Protein AF-A0A2I0MTI7-F1 (afdb_monomer)

Sequence (222 aa):
MENIHSEMYSLLIDTYIKDSKEREFLFNAIETLPCVKKKADWAMRWIGDKKATYGERVVAFAAVEGIFFSGSFASIFWLKKRGLMPGLTFSNELISRDEGLHCDFACLMFKHLIHKPSEERVKEIIMNAVLIEQEFLTEALPVKLIGMNCTLMKQYIEFVADRLMLELGFNKIYKVENPFDFMENISLEGKTNFFEKRVGEYQRMGVMSKPTDNSFTLDAEF

Radius of gyration: 19.45 Å; Cα contacts (8 Å, |Δi|>4): 198; chains: 1; bounding box: 46×43×59 Å

InterPro domains:
  IPR000358 Ribonucleotide reductase small subunit family [PF00268] (1-179)
  IPR000358 Ribonucleotide reductase small subunit family [PTHR23409] (1-221)
  IPR009078 Ferritin-like superfamily [SSF47240] (1-203)
  IPR012348 Ribonucleotide reductase-like [G3DSA:1.10.620.20] (1-204)
  IPR030475 Ribonucleotide reductase small subunit, acitve site [PS00368] (1-17)
  IPR033909 Ribonucleotide reductase sm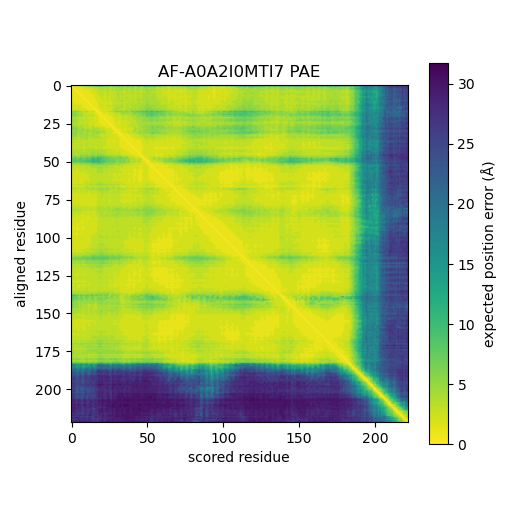all subunit [cd01049] (1-188)

Structure (mmCIF, N/CA/C/O backbone):
data_AF-A0A2I0MTI7-F1
#
_entry.id   AF-A0A2I0MTI7-F1
#
loop_
_atom_site.group_PDB
_atom_site.id
_atom_site.type_symbol
_atom_site.label_atom_id
_atom_site.label_alt_id
_atom_site.label_comp_id
_atom_site.label_asym_id
_atom_site.label_entity_id
_atom_site.label_seq_id
_atom_site.pdbx_PDB_ins_code
_atom_site.Cartn_x
_atom_site.Cartn_y
_atom_site.Cartn_z
_atom_site.occupancy
_atom_site.B_iso_or_equiv
_atom_site.auth_seq_id
_atom_site.auth_comp_id
_atom_site.auth_asym_id
_atom_site.auth_atom_id
_atom_site.pdbx_PDB_model_num
ATOM 1 N N . MET A 1 1 ? 8.039 -15.484 6.930 1.00 87.00 1 MET A N 1
ATOM 2 C CA . MET A 1 1 ? 7.810 -15.152 5.515 1.00 87.00 1 MET A CA 1
ATOM 3 C C . MET A 1 1 ? 8.484 -13.837 5.175 1.00 87.00 1 MET A C 1
ATOM 5 O O . MET A 1 1 ? 9.396 -13.893 4.369 1.00 87.00 1 MET A O 1
ATOM 9 N N . GLU A 1 2 ? 8.228 -12.745 5.903 1.00 91.06 2 GLU A N 1
ATOM 10 C CA . GLU A 1 2 ? 8.901 -11.441 5.689 1.00 91.06 2 GLU A CA 1
ATOM 11 C C . GLU A 1 2 ? 10.419 -11.452 5.450 1.00 91.06 2 GLU A C 1
ATOM 13 O O . GLU A 1 2 ? 10.908 -10.794 4.536 1.00 91.06 2 GLU A O 1
ATOM 18 N N . ASN A 1 3 ? 11.196 -12.235 6.208 1.00 93.88 3 ASN A N 1
ATOM 19 C CA . ASN A 1 3 ? 12.644 -12.328 5.962 1.00 93.88 3 ASN A CA 1
ATOM 20 C C . ASN A 1 3 ? 12.974 -12.873 4.559 1.00 93.88 3 ASN A C 1
ATOM 22 O O . ASN A 1 3 ? 13.940 -12.430 3.946 1.00 93.88 3 ASN A O 1
ATOM 26 N N . ILE A 1 4 ? 12.158 -13.797 4.045 1.00 94.44 4 ILE A N 1
ATOM 27 C CA . ILE A 1 4 ? 12.280 -14.339 2.686 1.00 94.44 4 ILE A CA 1
ATOM 28 C C . ILE A 1 4 ? 11.849 -13.278 1.668 1.00 94.44 4 ILE A C 1
ATOM 30 O O . ILE A 1 4 ? 12.500 -13.143 0.641 1.00 94.44 4 ILE A O 1
ATOM 34 N N . HIS A 1 5 ? 10.811 -12.478 1.943 1.00 93.75 5 HIS A N 1
ATOM 35 C CA . HIS A 1 5 ? 10.425 -11.366 1.061 1.00 93.75 5 HIS A CA 1
ATOM 36 C C . HIS A 1 5 ? 11.584 -10.369 0.919 1.00 93.75 5 HIS A C 1
ATOM 38 O O . HIS A 1 5 ? 11.962 -10.000 -0.193 1.00 93.75 5 HIS A O 1
ATOM 44 N N . SER A 1 6 ? 12.208 -10.005 2.042 1.00 91.00 6 SER A N 1
ATOM 45 C CA . SER A 1 6 ? 13.379 -9.123 2.079 1.00 91.00 6 SER A CA 1
ATOM 46 C C . SER A 1 6 ? 14.574 -9.692 1.302 1.00 91.00 6 SER A C 1
ATOM 48 O O . SER A 1 6 ? 15.185 -8.985 0.495 1.00 91.00 6 SER A O 1
ATOM 50 N N . GLU A 1 7 ? 14.879 -10.982 1.475 1.00 93.69 7 GLU A N 1
ATOM 51 C CA . GLU A 1 7 ? 15.919 -11.670 0.701 1.00 93.69 7 GLU A CA 1
ATOM 52 C C . GLU A 1 7 ? 15.599 -11.665 -0.799 1.00 93.69 7 GLU A C 1
ATOM 54 O O . GLU A 1 7 ? 16.460 -11.327 -1.611 1.00 93.69 7 GLU A O 1
ATOM 59 N N . MET A 1 8 ? 14.352 -11.959 -1.174 1.00 93.94 8 MET A N 1
ATOM 60 C CA . MET A 1 8 ? 13.904 -11.959 -2.567 1.00 93.94 8 MET A CA 1
ATOM 61 C C . MET A 1 8 ? 14.039 -10.576 -3.212 1.00 93.94 8 MET A C 1
ATOM 63 O O . MET A 1 8 ? 14.574 -10.476 -4.316 1.00 93.94 8 MET A O 1
ATOM 67 N N . TYR A 1 9 ? 13.615 -9.500 -2.540 1.00 92.19 9 TYR A N 1
ATOM 68 C CA . TYR A 1 9 ? 13.803 -8.137 -3.052 1.00 92.19 9 TYR A CA 1
ATOM 69 C C . TYR A 1 9 ? 15.283 -7.762 -3.161 1.00 92.19 9 TYR A C 1
ATOM 71 O O . TYR A 1 9 ? 15.692 -7.174 -4.163 1.00 92.19 9 TYR A O 1
ATOM 79 N N . SER A 1 10 ? 16.098 -8.155 -2.180 1.00 90.19 10 SER A N 1
ATOM 80 C CA . SER A 1 10 ? 17.543 -7.914 -2.204 1.00 90.19 10 SER A CA 1
ATOM 81 C C . SER A 1 10 ? 18.218 -8.633 -3.372 1.00 90.19 10 SER A C 1
ATOM 83 O O . SER A 1 10 ? 19.022 -8.031 -4.083 1.00 90.19 10 SER A O 1
ATOM 85 N N . LEU A 1 11 ? 17.839 -9.888 -3.624 1.00 93.00 11 LEU A N 1
ATOM 86 C CA . LEU A 1 11 ? 18.322 -10.677 -4.755 1.00 93.00 11 LEU A CA 1
ATOM 87 C C . LEU A 1 11 ? 17.907 -10.062 -6.097 1.00 93.00 11 LEU A C 1
ATOM 89 O O . LEU A 1 11 ? 18.717 -10.016 -7.022 1.00 93.00 11 LEU A O 1
ATOM 93 N N . LEU A 1 12 ? 16.670 -9.572 -6.223 1.00 93.00 12 LEU A N 1
ATOM 94 C CA . LEU A 1 12 ? 16.197 -8.907 -7.444 1.00 93.00 12 LEU A CA 1
ATOM 95 C C . LEU A 1 12 ? 16.981 -7.618 -7.718 1.00 93.00 12 LEU A C 1
ATOM 97 O O . LEU A 1 12 ? 17.428 -7.406 -8.846 1.00 93.00 12 LEU A O 1
ATOM 101 N N . ILE A 1 13 ? 17.197 -6.793 -6.690 1.00 91.75 13 ILE A N 1
ATOM 102 C CA . ILE A 1 13 ? 18.010 -5.574 -6.790 1.00 91.75 13 ILE A CA 1
ATOM 103 C C . ILE A 1 13 ? 19.440 -5.922 -7.215 1.00 91.75 13 ILE A C 1
ATOM 105 O O . ILE A 1 13 ? 19.938 -5.352 -8.182 1.00 91.75 13 ILE A O 1
ATOM 109 N N . ASP A 1 14 ? 20.082 -6.889 -6.558 1.00 90.12 14 ASP A N 1
ATOM 110 C CA . ASP A 1 14 ? 21.447 -7.314 -6.896 1.00 90.12 14 ASP A CA 1
ATOM 111 C C . ASP A 1 14 ? 21.552 -7.903 -8.316 1.00 90.12 14 ASP A C 1
ATOM 113 O O . ASP A 1 14 ? 22.525 -7.695 -9.048 1.00 90.12 14 ASP A O 1
ATOM 117 N N . THR A 1 15 ? 20.502 -8.598 -8.753 1.00 92.38 15 THR A N 1
ATOM 118 C CA . THR A 1 15 ? 20.438 -9.183 -10.092 1.00 92.38 15 THR A CA 1
ATOM 119 C C . THR A 1 15 ? 20.347 -8.105 -11.167 1.00 92.38 15 THR A C 1
ATOM 121 O O . THR A 1 15 ? 21.061 -8.202 -12.171 1.00 92.38 15 THR A O 1
ATOM 124 N N . TYR A 1 16 ? 19.505 -7.087 -10.984 1.00 91.81 16 TYR A N 1
ATOM 125 C CA . TYR A 1 16 ? 19.227 -6.091 -12.024 1.00 91.81 16 TYR A CA 1
ATOM 126 C C . TYR A 1 16 ? 20.154 -4.873 -11.981 1.00 91.81 16 TYR A C 1
ATOM 128 O O . TYR A 1 16 ? 20.441 -4.300 -13.031 1.00 91.81 16 TYR A O 1
ATOM 136 N N . ILE A 1 17 ? 20.668 -4.502 -10.809 1.00 92.81 17 ILE A N 1
ATOM 137 C CA . ILE A 1 17 ? 21.449 -3.277 -10.614 1.00 92.81 17 ILE A CA 1
ATOM 138 C C . ILE A 1 17 ? 22.916 -3.641 -10.433 1.00 92.81 17 ILE A C 1
ATOM 140 O O . ILE A 1 17 ? 23.346 -4.115 -9.383 1.00 92.81 17 ILE A O 1
ATOM 144 N N . LYS A 1 18 ? 23.693 -3.445 -11.503 1.00 92.31 18 LYS A N 1
ATOM 145 C CA . LYS A 1 18 ? 25.111 -3.829 -11.547 1.00 92.31 18 LYS A CA 1
ATOM 146 C C . LYS A 1 18 ? 26.041 -2.795 -10.920 1.00 92.31 18 LYS A C 1
ATOM 148 O O . LYS A 1 18 ? 27.101 -3.178 -10.428 1.00 92.31 18 LYS A O 1
ATOM 153 N N . ASP A 1 19 ? 25.667 -1.515 -10.933 1.00 95.12 19 ASP A N 1
ATOM 154 C CA . ASP A 1 19 ? 26.457 -0.476 -10.276 1.00 95.12 19 ASP A CA 1
ATOM 155 C C . ASP A 1 19 ? 26.306 -0.578 -8.755 1.00 95.12 19 ASP A C 1
ATOM 157 O O . ASP A 1 19 ? 25.211 -0.479 -8.200 1.00 95.12 19 ASP A O 1
ATOM 161 N N . SER A 1 20 ? 27.432 -0.756 -8.066 1.00 92.44 20 SER A N 1
ATOM 162 C CA . SER A 1 20 ? 27.452 -0.885 -6.615 1.00 92.44 20 SER A CA 1
ATOM 163 C C . SER A 1 20 ? 27.004 0.392 -5.911 1.00 92.44 20 SER A C 1
ATOM 165 O O . SER A 1 20 ? 26.410 0.294 -4.840 1.00 92.44 20 SER A O 1
ATOM 167 N N . LYS A 1 21 ? 27.271 1.570 -6.496 1.00 93.12 21 LYS A N 1
ATOM 168 C CA . LYS A 1 21 ? 26.879 2.859 -5.905 1.00 93.12 21 LYS A CA 1
ATOM 169 C C . LYS A 1 21 ? 25.376 3.076 -6.000 1.00 93.12 21 LYS A C 1
ATOM 171 O O . LYS A 1 21 ? 24.749 3.428 -5.006 1.00 93.12 21 LYS A O 1
ATOM 176 N N . GLU A 1 22 ? 24.795 2.830 -7.172 1.00 92.00 22 GLU A N 1
ATOM 177 C CA . GLU A 1 22 ? 23.343 2.881 -7.359 1.00 92.00 22 GLU A CA 1
ATOM 178 C C . GLU A 1 22 ? 22.624 1.874 -6.452 1.00 92.00 22 GLU A C 1
ATOM 180 O O . GLU A 1 22 ? 21.640 2.209 -5.793 1.00 92.00 22 GLU A O 1
ATOM 185 N N . ARG A 1 23 ? 23.164 0.658 -6.331 1.00 91.25 23 ARG A N 1
ATOM 186 C CA . ARG A 1 23 ? 22.629 -0.363 -5.429 1.00 91.25 23 ARG A CA 1
ATOM 187 C C . ARG A 1 23 ? 22.668 0.073 -3.959 1.00 91.25 23 ARG A C 1
ATOM 189 O O . ARG A 1 23 ? 21.671 -0.077 -3.260 1.00 91.25 23 ARG A O 1
ATOM 196 N N . GLU A 1 24 ? 23.783 0.630 -3.486 1.00 90.06 24 GLU A N 1
ATOM 197 C CA . GLU A 1 24 ? 23.899 1.160 -2.119 1.00 90.06 24 GLU A CA 1
ATOM 198 C C . GLU A 1 24 ? 22.923 2.319 -1.870 1.00 90.06 24 GLU A C 1
ATOM 200 O O . GLU A 1 24 ? 22.274 2.374 -0.825 1.00 90.06 24 GLU A O 1
ATOM 205 N N . PHE A 1 25 ? 22.759 3.212 -2.847 1.00 90.19 25 PHE A N 1
ATOM 206 C CA . PHE A 1 25 ? 21.781 4.296 -2.778 1.00 90.19 25 PHE A CA 1
ATOM 207 C C . PHE A 1 25 ? 20.347 3.769 -2.611 1.00 90.19 25 PHE A C 1
ATOM 209 O O . PHE A 1 25 ? 19.596 4.295 -1.786 1.00 90.19 25 PHE A O 1
ATOM 216 N N . LEU A 1 26 ? 19.979 2.718 -3.352 1.00 87.38 26 LEU A N 1
ATOM 217 C CA . LEU A 1 26 ? 18.644 2.114 -3.307 1.00 87.38 26 LEU A CA 1
ATOM 218 C C . LEU A 1 26 ? 18.411 1.254 -2.061 1.00 87.38 26 LEU A C 1
ATOM 220 O O . LEU A 1 26 ? 17.305 1.262 -1.526 1.00 87.38 26 LEU A O 1
ATOM 224 N N . PHE A 1 27 ? 19.429 0.563 -1.544 1.00 86.00 27 PHE A N 1
ATOM 225 C CA . PHE A 1 27 ? 19.305 -0.148 -0.267 1.00 86.00 27 PHE A CA 1
ATOM 226 C C . PHE A 1 27 ? 19.091 0.803 0.915 1.00 86.00 27 PHE A C 1
ATOM 228 O O . PHE A 1 27 ? 18.372 0.461 1.851 1.00 86.00 27 PHE A O 1
ATOM 235 N N . ASN A 1 28 ? 19.628 2.022 0.840 1.00 87.25 28 ASN A N 1
ATOM 236 C CA . ASN A 1 28 ? 19.429 3.062 1.849 1.00 87.25 28 ASN A CA 1
ATOM 237 C C . ASN A 1 28 ? 18.222 3.974 1.550 1.00 87.25 28 ASN A C 1
ATOM 239 O O . ASN A 1 28 ? 18.155 5.095 2.050 1.00 87.25 28 ASN A O 1
ATOM 243 N N . ALA A 1 29 ? 17.242 3.498 0.768 1.00 86.00 29 ALA A N 1
ATOM 244 C CA . ALA A 1 29 ? 16.083 4.268 0.303 1.00 86.00 29 ALA A CA 1
ATOM 245 C C . ALA A 1 29 ? 15.317 5.030 1.398 1.00 86.00 29 ALA A C 1
ATOM 247 O O . ALA A 1 29 ? 14.779 6.099 1.127 1.00 86.00 29 ALA A O 1
ATOM 248 N N . ILE A 1 30 ? 15.262 4.530 2.636 1.00 86.88 30 ILE A N 1
ATOM 249 C CA . ILE A 1 30 ? 14.609 5.246 3.749 1.00 86.88 30 ILE A CA 1
ATOM 250 C C . ILE A 1 30 ? 15.310 6.584 4.044 1.00 86.88 30 ILE A C 1
ATOM 252 O O . ILE A 1 30 ? 14.655 7.564 4.397 1.00 86.88 30 ILE A O 1
ATOM 256 N N . GLU A 1 31 ? 16.630 6.640 3.887 1.00 89.50 31 GLU A N 1
ATOM 257 C CA . GLU A 1 31 ? 17.438 7.842 4.107 1.00 89.50 31 GLU A CA 1
ATOM 258 C C . GLU A 1 31 ? 17.608 8.658 2.822 1.00 89.50 31 GLU A C 1
ATOM 260 O O . GLU A 1 31 ? 17.658 9.888 2.867 1.00 89.50 31 GLU A O 1
ATOM 265 N N . THR A 1 32 ? 17.671 7.982 1.673 1.00 87.38 32 THR A N 1
ATOM 266 C CA . THR A 1 32 ? 18.020 8.591 0.385 1.00 87.38 32 THR A CA 1
ATOM 267 C C . THR A 1 32 ? 16.811 9.027 -0.447 1.00 87.38 32 THR A C 1
ATOM 269 O O . THR A 1 32 ? 16.944 9.930 -1.276 1.00 87.38 32 THR A O 1
ATOM 272 N N . LEU A 1 33 ? 15.622 8.450 -0.224 1.00 88.00 33 LEU A N 1
ATOM 273 C CA . LEU A 1 33 ? 14.394 8.752 -0.966 1.00 88.00 33 LEU A CA 1
ATOM 274 C C . LEU A 1 33 ? 13.313 9.347 -0.046 1.00 88.00 33 LEU A C 1
ATOM 276 O O . LEU A 1 33 ? 12.687 8.623 0.736 1.00 88.00 33 LEU A O 1
ATOM 280 N N . PRO A 1 34 ? 12.992 10.652 -0.178 1.00 91.56 34 PRO A N 1
ATOM 281 C CA . PRO A 1 34 ? 11.975 11.309 0.646 1.00 91.56 34 PRO A CA 1
ATOM 282 C C . PRO A 1 34 ? 10.600 10.632 0.604 1.00 91.56 34 PRO A C 1
ATOM 284 O O . PRO A 1 34 ? 9.885 10.614 1.603 1.00 91.56 34 PRO A O 1
ATOM 287 N N . CYS A 1 35 ? 10.225 10.052 -0.538 1.00 88.88 35 CYS A N 1
ATOM 288 C CA . CYS A 1 35 ? 8.952 9.353 -0.698 1.00 88.88 35 CYS A CA 1
ATOM 289 C C . CYS A 1 35 ? 8.883 8.045 0.113 1.00 88.88 35 CYS A C 1
ATOM 291 O O . CYS A 1 35 ? 7.824 7.706 0.636 1.00 88.88 35 CYS A O 1
ATOM 293 N N . VAL A 1 36 ? 10.009 7.344 0.280 1.00 90.81 36 VAL A N 1
ATOM 294 C CA . VAL A 1 36 ? 10.112 6.150 1.132 1.00 90.81 36 VAL A CA 1
ATOM 295 C C . VAL A 1 36 ? 10.150 6.565 2.600 1.00 90.81 36 VAL A C 1
ATOM 297 O O . VAL A 1 36 ? 9.430 5.993 3.420 1.00 90.81 36 VAL A O 1
ATOM 300 N N . LYS A 1 37 ? 10.894 7.629 2.923 1.00 93.75 37 LYS A N 1
ATOM 301 C CA . LYS A 1 37 ? 10.909 8.212 4.267 1.00 93.75 37 LYS A CA 1
ATOM 302 C C . LYS A 1 37 ? 9.511 8.598 4.753 1.00 93.75 37 LYS A C 1
ATOM 304 O O . LYS A 1 37 ? 9.156 8.270 5.876 1.00 93.75 37 LYS A O 1
ATOM 309 N N . LYS A 1 38 ? 8.681 9.213 3.902 1.00 94.31 38 LYS A N 1
ATOM 310 C CA . LYS A 1 38 ? 7.283 9.553 4.238 1.00 94.31 38 LYS A CA 1
ATOM 311 C C . LYS A 1 38 ? 6.467 8.337 4.691 1.00 94.31 38 LYS A C 1
ATOM 313 O O . LYS A 1 38 ? 5.706 8.447 5.651 1.00 94.31 38 LYS A O 1
ATOM 318 N N . LYS A 1 39 ? 6.630 7.183 4.033 1.00 94.25 39 LYS A N 1
ATOM 319 C CA . LYS A 1 39 ? 5.976 5.926 4.440 1.00 94.25 39 LYS A CA 1
ATOM 320 C C . LYS A 1 39 ? 6.487 5.449 5.802 1.00 94.25 39 LYS A C 1
ATOM 322 O O . LYS A 1 39 ? 5.684 5.099 6.665 1.00 94.25 39 LYS A O 1
ATOM 327 N N . ALA A 1 40 ? 7.803 5.494 6.018 1.00 92.88 40 ALA A N 1
ATOM 328 C CA . ALA A 1 40 ? 8.413 5.128 7.296 1.00 92.88 40 ALA A CA 1
ATOM 329 C C . ALA A 1 40 ? 7.952 6.049 8.442 1.00 92.88 40 ALA A C 1
ATOM 331 O O . ALA A 1 40 ? 7.556 5.567 9.502 1.00 92.88 40 ALA A O 1
ATOM 332 N N . ASP A 1 41 ? 7.917 7.363 8.214 1.00 94.88 41 ASP A N 1
ATOM 333 C CA . ASP A 1 41 ? 7.451 8.356 9.185 1.00 94.88 41 ASP A CA 1
ATOM 334 C C . ASP A 1 41 ? 5.964 8.153 9.525 1.00 94.88 41 ASP A C 1
ATOM 336 O O . ASP A 1 41 ? 5.571 8.234 10.693 1.00 94.88 41 ASP A O 1
ATOM 340 N N . TRP A 1 42 ? 5.131 7.825 8.528 1.00 96.44 42 TRP A N 1
ATOM 341 C CA . TRP A 1 42 ? 3.737 7.438 8.757 1.00 96.44 42 TRP A CA 1
ATOM 342 C C . TRP A 1 42 ? 3.651 6.184 9.636 1.00 96.44 42 TRP A C 1
ATOM 344 O O . TRP A 1 42 ? 2.916 6.183 10.625 1.00 96.44 42 TRP A O 1
ATOM 354 N N . ALA A 1 43 ? 4.439 5.144 9.347 1.00 93.94 43 ALA A N 1
ATOM 355 C CA . ALA A 1 43 ? 4.426 3.914 10.137 1.00 93.94 43 ALA A CA 1
ATOM 356 C C . ALA A 1 43 ? 4.857 4.191 11.584 1.00 93.94 43 ALA A C 1
ATOM 358 O O . ALA A 1 43 ? 4.197 3.757 12.526 1.00 93.94 43 ALA A O 1
ATOM 359 N N . MET A 1 44 ? 5.892 5.005 11.788 1.00 92.19 44 MET A N 1
ATOM 360 C CA . MET A 1 44 ? 6.332 5.414 13.122 1.00 92.19 44 MET A CA 1
ATOM 361 C C . MET A 1 44 ? 5.271 6.219 13.877 1.00 92.19 44 MET A C 1
ATOM 363 O O . MET A 1 44 ? 5.106 6.023 15.082 1.00 92.19 44 MET A O 1
ATOM 367 N N . ARG A 1 45 ? 4.507 7.074 13.191 1.00 94.25 45 ARG A N 1
ATOM 368 C CA . ARG A 1 45 ? 3.409 7.842 13.798 1.00 94.25 45 ARG A CA 1
ATOM 369 C C . ARG A 1 45 ? 2.280 6.952 14.318 1.00 94.25 45 ARG A C 1
ATOM 371 O O . ARG A 1 45 ? 1.726 7.251 15.369 1.00 94.25 45 ARG A O 1
ATOM 378 N N . TRP A 1 46 ? 1.921 5.891 13.602 1.00 94.19 46 TRP A N 1
ATOM 379 C CA . TRP A 1 46 ? 0.740 5.084 13.940 1.00 94.19 46 TRP A CA 1
ATOM 380 C C . TRP A 1 46 ? 1.061 3.787 14.679 1.00 94.19 46 TRP A C 1
ATOM 382 O O . TRP A 1 46 ? 0.279 3.337 15.514 1.00 94.19 46 TRP A O 1
ATOM 392 N N . ILE A 1 47 ? 2.222 3.202 14.394 1.00 92.62 47 ILE A N 1
ATOM 393 C CA . ILE A 1 47 ? 2.689 1.940 14.970 1.00 92.62 47 ILE A CA 1
ATOM 394 C C . ILE A 1 47 ? 3.741 2.190 16.048 1.00 92.62 47 ILE A C 1
ATOM 396 O O . ILE A 1 47 ? 3.780 1.444 17.019 1.00 92.62 47 ILE A O 1
ATOM 400 N N . GLY A 1 48 ? 4.578 3.221 15.922 1.00 86.62 48 GLY A N 1
ATOM 401 C CA . GLY A 1 48 ? 5.650 3.523 16.879 1.00 86.62 48 GLY A CA 1
ATOM 402 C C . GLY A 1 48 ? 5.235 4.414 18.058 1.00 86.62 48 GLY A C 1
ATOM 403 O O . GLY A 1 48 ? 5.862 4.355 19.118 1.00 86.62 48 GLY A O 1
ATOM 404 N N . ASP A 1 49 ? 4.174 5.215 17.920 1.00 90.19 49 ASP A N 1
ATOM 405 C CA . ASP A 1 49 ? 3.733 6.148 18.965 1.00 90.19 49 ASP A CA 1
ATOM 406 C C . ASP A 1 49 ? 3.253 5.396 20.213 1.00 90.19 49 ASP A C 1
ATOM 408 O O . ASP A 1 49 ? 2.351 4.568 20.151 1.00 90.19 49 ASP A O 1
ATOM 412 N N . LYS A 1 50 ? 3.817 5.707 21.384 1.00 90.06 50 LYS A N 1
ATOM 413 C CA . LYS A 1 50 ? 3.439 5.110 22.676 1.00 90.06 50 LYS A CA 1
ATOM 414 C C . LYS A 1 50 ? 1.987 5.388 23.075 1.00 90.06 50 LYS A C 1
ATOM 416 O O . LYS A 1 50 ? 1.443 4.640 23.881 1.00 90.06 50 LYS A O 1
ATOM 421 N N . LYS A 1 51 ? 1.368 6.441 22.535 1.00 91.19 51 LYS A N 1
ATOM 422 C CA . LYS A 1 51 ? -0.031 6.802 22.804 1.00 91.19 51 LYS A CA 1
ATOM 423 C C . LYS A 1 51 ? -1.030 6.079 21.902 1.00 91.19 51 LYS A C 1
ATOM 425 O O . LYS A 1 51 ? -2.205 6.047 22.249 1.00 91.19 51 LYS A O 1
ATOM 430 N N . ALA A 1 52 ? -0.585 5.490 20.788 1.00 92.88 52 ALA A N 1
ATOM 431 C CA . ALA A 1 52 ? -1.466 4.757 19.887 1.00 92.88 52 ALA A CA 1
ATOM 432 C C . ALA A 1 52 ? -2.016 3.496 20.571 1.00 92.88 52 ALA A C 1
ATOM 434 O O . ALA A 1 52 ? -1.261 2.653 21.078 1.00 92.88 52 ALA A O 1
ATOM 435 N N . THR A 1 53 ? -3.338 3.365 20.568 1.00 95.81 53 THR A N 1
ATOM 436 C CA . THR A 1 53 ? -4.059 2.197 21.073 1.00 95.81 53 THR A CA 1
ATOM 437 C C . THR A 1 53 ? -3.770 0.968 20.217 1.00 95.81 53 THR A C 1
ATOM 439 O O . THR A 1 53 ? -3.364 1.065 19.060 1.00 95.81 53 THR A O 1
ATOM 442 N N . TYR A 1 54 ? -4.015 -0.220 20.767 1.00 96.44 54 TYR A N 1
ATOM 443 C CA . TYR A 1 54 ? -3.841 -1.459 20.011 1.00 96.44 54 TYR A CA 1
ATOM 444 C C . TYR A 1 54 ? -4.716 -1.499 18.747 1.00 96.44 54 TYR A C 1
ATOM 446 O O . TYR A 1 54 ? -4.235 -1.879 17.686 1.00 96.44 54 TYR A O 1
ATOM 454 N N . GLY A 1 55 ? -5.966 -1.029 18.831 1.00 97.31 55 GLY A N 1
ATOM 455 C CA . GLY A 1 55 ? -6.864 -0.983 17.677 1.00 97.31 55 GLY A CA 1
ATOM 456 C C . GLY A 1 55 ? -6.382 -0.054 16.562 1.00 97.31 55 GLY A C 1
ATOM 457 O O . GLY A 1 55 ? -6.451 -0.433 15.398 1.00 97.31 55 GLY A O 1
ATOM 458 N N . GLU A 1 56 ? -5.829 1.116 16.898 1.00 97.62 56 GLU A N 1
ATOM 459 C CA . GLU A 1 56 ? -5.209 2.005 15.902 1.00 97.62 56 GLU A CA 1
ATOM 460 C C . GLU A 1 56 ? -4.000 1.345 15.232 1.00 97.62 56 GLU A C 1
ATOM 462 O O . GLU A 1 56 ? -3.858 1.433 14.015 1.00 97.62 56 GLU A O 1
ATOM 467 N N . ARG A 1 57 ? -3.163 0.634 15.999 1.00 97.88 57 ARG A N 1
ATOM 468 C CA . ARG A 1 57 ? -2.006 -0.088 15.446 1.00 97.88 57 ARG A CA 1
ATOM 469 C C . ARG A 1 57 ? -2.423 -1.220 14.520 1.00 97.88 57 ARG A C 1
ATOM 471 O O . ARG A 1 57 ? -1.781 -1.402 13.497 1.00 97.88 57 ARG A O 1
ATOM 478 N N . VAL A 1 58 ? -3.484 -1.958 14.851 1.00 98.00 58 VAL A N 1
ATOM 479 C CA . VAL A 1 58 ? -4.015 -3.028 13.988 1.00 98.00 58 VAL A CA 1
ATOM 480 C C . VAL A 1 58 ? -4.520 -2.456 12.663 1.00 98.00 58 VAL A C 1
ATOM 482 O O . VAL A 1 58 ? -4.215 -3.011 11.613 1.00 98.00 58 VAL A O 1
ATOM 485 N N . VAL A 1 59 ? -5.230 -1.323 12.686 1.00 98.19 59 VAL A N 1
ATOM 486 C CA . VAL A 1 59 ? -5.681 -0.639 11.459 1.00 98.19 59 VAL A CA 1
ATOM 487 C C . VAL A 1 59 ? -4.492 -0.129 10.650 1.00 98.19 59 VAL A C 1
ATOM 489 O O . VAL A 1 59 ? -4.452 -0.302 9.435 1.00 98.19 59 VAL A O 1
ATOM 492 N N . ALA A 1 60 ? -3.508 0.476 11.317 1.00 98.06 60 ALA A N 1
ATOM 493 C CA . ALA A 1 60 ? -2.305 0.955 10.656 1.00 98.06 60 ALA A CA 1
ATOM 494 C C . ALA A 1 60 ? -1.513 -0.195 10.025 1.00 98.06 60 ALA A C 1
ATOM 496 O O . ALA A 1 60 ? -1.099 -0.083 8.879 1.00 98.06 60 ALA A O 1
ATOM 497 N N . PHE A 1 61 ? -1.369 -1.314 10.733 1.00 97.44 61 PHE A N 1
ATOM 498 C CA . PHE A 1 61 ? -0.755 -2.532 10.217 1.00 97.44 61 PHE A CA 1
ATOM 499 C C . PHE A 1 61 ? -1.519 -3.069 9.001 1.00 97.44 61 PHE A C 1
ATOM 501 O O . PHE A 1 61 ? -0.915 -3.268 7.956 1.00 97.44 61 PHE A O 1
ATOM 508 N N . ALA A 1 62 ? -2.850 -3.176 9.067 1.00 97.69 62 ALA A N 1
ATOM 509 C CA . ALA A 1 62 ? -3.661 -3.589 7.920 1.00 97.69 62 ALA A CA 1
ATOM 510 C C . ALA A 1 62 ? -3.461 -2.680 6.693 1.00 97.69 62 ALA A C 1
ATOM 512 O O . ALA A 1 62 ? -3.476 -3.159 5.562 1.00 97.69 62 ALA A O 1
ATOM 513 N N . ALA A 1 63 ? -3.246 -1.377 6.902 1.00 97.88 63 ALA A N 1
ATOM 514 C CA . ALA A 1 63 ? -2.934 -0.438 5.829 1.00 97.88 63 ALA A CA 1
ATOM 515 C C . ALA A 1 63 ? -1.496 -0.581 5.293 1.00 97.88 63 ALA A C 1
ATOM 517 O O . ALA A 1 63 ? -1.288 -0.344 4.105 1.00 97.88 63 ALA A O 1
ATOM 518 N N . VAL A 1 64 ? -0.522 -0.989 6.118 1.00 96.31 64 VAL A N 1
ATOM 519 C CA . VAL A 1 64 ? 0.826 -1.355 5.642 1.00 96.31 64 VAL A CA 1
ATOM 520 C C . VAL A 1 64 ? 0.772 -2.558 4.714 1.00 96.31 64 VAL A C 1
ATOM 522 O O . VAL A 1 64 ? 1.302 -2.482 3.614 1.00 96.31 64 VAL A O 1
ATOM 525 N N . GLU A 1 65 ? 0.077 -3.611 5.127 1.00 94.62 65 GLU A N 1
ATOM 526 C CA . GLU A 1 65 ? -0.012 -4.859 4.362 1.00 94.62 65 GLU A CA 1
ATOM 527 C C . GLU A 1 65 ? -0.931 -4.728 3.132 1.00 94.62 65 GLU A C 1
ATOM 529 O O . GLU A 1 65 ? -0.699 -5.329 2.087 1.00 94.62 65 GLU A O 1
ATOM 534 N N . GLY A 1 66 ? -2.010 -3.946 3.253 1.00 93.31 66 GLY A N 1
ATOM 535 C CA . GLY A 1 66 ? -3.079 -3.895 2.255 1.00 93.31 66 GLY A CA 1
ATOM 536 C C . GLY A 1 66 ? -3.057 -2.691 1.315 1.00 93.31 66 GLY A C 1
ATOM 537 O O . GLY A 1 66 ? -3.465 -2.826 0.165 1.00 93.31 66 GLY A O 1
ATOM 538 N N . ILE A 1 67 ? -2.633 -1.509 1.780 1.00 97.00 67 ILE A N 1
ATOM 539 C CA . ILE A 1 67 ? -2.664 -0.263 0.988 1.00 97.00 67 ILE A CA 1
ATOM 540 C C . ILE A 1 67 ? -1.266 0.105 0.515 1.00 97.00 67 ILE A C 1
ATOM 542 O O . ILE A 1 67 ? -1.074 0.328 -0.685 1.00 97.00 67 ILE A O 1
ATOM 546 N N . PHE A 1 68 ? -0.290 0.175 1.421 1.00 94.06 68 PHE A N 1
ATOM 547 C CA . PHE A 1 68 ? 1.088 0.380 0.997 1.00 94.06 68 PHE A CA 1
ATOM 548 C C . PHE A 1 68 ? 1.537 -0.802 0.138 1.00 94.06 68 PHE A C 1
ATOM 550 O O . PHE A 1 68 ? 1.182 -1.943 0.396 1.00 94.06 68 PHE A O 1
ATOM 557 N N . PHE A 1 69 ? 2.259 -0.505 -0.944 1.00 89.44 69 PHE A N 1
ATOM 558 C CA . PHE A 1 69 ? 2.686 -1.466 -1.969 1.00 89.44 69 PHE A CA 1
ATOM 559 C C . PHE A 1 69 ? 1.584 -2.011 -2.882 1.00 89.44 69 PHE A C 1
ATOM 561 O O . PHE A 1 69 ? 1.920 -2.610 -3.904 1.00 89.44 69 PHE A O 1
ATOM 568 N N . SER A 1 70 ? 0.299 -1.746 -2.621 1.00 93.75 70 SER A N 1
ATOM 569 C CA . SER A 1 70 ? -0.797 -2.217 -3.484 1.00 93.75 70 SER A CA 1
ATOM 570 C C . SER A 1 70 ? -0.617 -1.788 -4.943 1.00 93.75 70 SER A C 1
ATOM 572 O O . SER A 1 70 ? -0.783 -2.593 -5.865 1.00 93.75 70 SER A O 1
ATOM 574 N N . GLY A 1 71 ? -0.212 -0.539 -5.175 1.00 94.06 71 GLY A N 1
ATOM 575 C CA . GLY A 1 71 ? 0.030 -0.060 -6.526 1.00 94.06 71 GLY A CA 1
ATOM 576 C C . GLY A 1 71 ? 1.385 -0.501 -7.095 1.00 94.06 71 GLY A C 1
ATOM 577 O O . GLY A 1 71 ? 1.486 -0.692 -8.307 1.00 94.06 71 GLY A O 1
ATOM 578 N N . SER A 1 72 ? 2.390 -0.777 -6.253 1.00 94.50 72 SER A N 1
ATOM 579 C CA . SER A 1 72 ? 3.623 -1.458 -6.683 1.00 94.50 72 SER A CA 1
ATOM 580 C C . SER A 1 72 ? 3.313 -2.859 -7.218 1.00 94.50 72 SER A C 1
ATOM 582 O O . SER A 1 72 ? 3.726 -3.186 -8.332 1.00 94.50 72 SER A O 1
ATOM 584 N N . PHE A 1 73 ? 2.506 -3.649 -6.503 1.00 95.00 73 PHE A N 1
ATOM 585 C CA . PHE A 1 73 ? 2.061 -4.965 -6.967 1.00 95.00 73 PHE A CA 1
ATOM 586 C C . PHE A 1 73 ? 1.306 -4.866 -8.292 1.00 95.00 73 PHE A C 1
ATOM 588 O O . PHE A 1 73 ? 1.637 -5.584 -9.238 1.00 95.00 73 PHE A O 1
ATOM 595 N N . ALA A 1 74 ? 0.352 -3.936 -8.405 1.00 95.56 74 ALA A N 1
ATOM 596 C CA . ALA A 1 74 ? -0.375 -3.711 -9.653 1.00 95.56 74 ALA A CA 1
ATOM 597 C C . ALA A 1 74 ? 0.557 -3.306 -10.810 1.00 95.56 74 ALA A C 1
ATOM 599 O O . ALA A 1 74 ? 0.385 -3.773 -11.937 1.00 95.56 74 ALA A O 1
ATOM 600 N N . SER A 1 75 ? 1.579 -2.491 -10.539 1.00 95.75 75 SER A N 1
ATOM 601 C CA . SER A 1 75 ? 2.564 -2.072 -11.542 1.00 95.75 75 SER A CA 1
ATOM 602 C C . SER A 1 75 ? 3.450 -3.217 -12.042 1.00 95.75 75 SER A C 1
ATOM 604 O O . SER A 1 75 ? 3.788 -3.270 -13.223 1.00 95.75 75 SER A O 1
ATOM 606 N N . ILE A 1 76 ? 3.779 -4.186 -11.186 1.00 94.81 76 ILE A N 1
ATOM 607 C CA . ILE A 1 76 ? 4.545 -5.369 -11.593 1.00 94.81 76 ILE A CA 1
ATOM 608 C C . ILE A 1 76 ? 3.640 -6.356 -12.339 1.00 94.81 76 ILE A C 1
ATOM 610 O O . ILE A 1 76 ? 4.039 -6.929 -13.354 1.00 94.81 76 ILE A O 1
ATOM 614 N N . PHE A 1 77 ? 2.383 -6.503 -11.925 1.00 94.44 77 PHE A N 1
ATOM 615 C CA . PHE A 1 77 ? 1.405 -7.294 -12.670 1.00 94.44 77 PHE A CA 1
ATOM 616 C C . PHE A 1 77 ? 1.087 -6.726 -14.054 1.00 94.44 77 PHE A C 1
ATOM 618 O O . PHE A 1 77 ? 0.838 -7.483 -14.995 1.00 94.44 77 PHE A O 1
ATOM 625 N N . TRP A 1 78 ? 1.188 -5.412 -14.228 1.00 94.69 78 TRP A N 1
ATOM 626 C CA . TRP A 1 78 ? 1.155 -4.801 -15.550 1.00 94.69 78 TRP A CA 1
ATOM 627 C C . TRP A 1 78 ? 2.284 -5.312 -16.462 1.00 94.69 78 TRP A C 1
ATOM 629 O O . TRP A 1 78 ? 2.051 -5.580 -17.642 1.00 94.69 78 TRP A O 1
ATOM 639 N N . LEU A 1 79 ? 3.491 -5.532 -15.927 1.00 93.88 79 LEU A N 1
ATOM 640 C CA . LEU A 1 79 ? 4.585 -6.161 -16.678 1.00 93.88 79 LEU A CA 1
ATOM 641 C C . LEU A 1 79 ? 4.269 -7.625 -17.015 1.00 93.88 79 LEU A C 1
ATOM 643 O O . LEU A 1 79 ? 4.541 -8.058 -18.138 1.00 93.88 79 LEU A O 1
ATOM 647 N N . LYS A 1 80 ? 3.615 -8.356 -16.099 1.00 92.94 80 LYS A N 1
ATOM 648 C CA . LYS A 1 80 ? 3.127 -9.726 -16.346 1.00 92.94 80 LYS A CA 1
ATOM 649 C C . LYS A 1 80 ? 2.148 -9.768 -17.520 1.00 92.94 80 LYS A C 1
ATOM 651 O O . LYS A 1 80 ? 2.322 -10.596 -18.410 1.00 92.94 80 LYS A O 1
ATOM 656 N N . LYS A 1 81 ? 1.186 -8.833 -17.589 1.00 90.81 81 LYS A N 1
ATOM 657 C CA . LYS A 1 81 ? 0.229 -8.708 -18.716 1.00 90.81 81 LYS A CA 1
ATOM 658 C C . LYS A 1 81 ? 0.938 -8.554 -20.068 1.00 90.81 81 LYS A C 1
ATOM 660 O O . LYS A 1 81 ? 0.401 -8.951 -21.096 1.00 90.81 81 LYS A O 1
ATOM 665 N N . ARG A 1 82 ? 2.153 -7.998 -20.070 1.00 91.81 82 ARG A N 1
ATOM 666 C CA . ARG A 1 82 ? 2.993 -7.800 -21.261 1.00 91.81 82 ARG A CA 1
ATOM 667 C C . ARG A 1 82 ? 3.986 -8.941 -21.516 1.00 91.81 82 ARG A C 1
ATOM 669 O O . ARG A 1 82 ? 4.771 -8.841 -22.452 1.00 91.81 82 ARG A O 1
ATOM 676 N N . GLY A 1 83 ? 3.979 -9.994 -20.696 1.00 91.06 83 GLY A N 1
ATOM 677 C CA . GLY A 1 83 ? 4.902 -11.126 -20.811 1.00 91.06 83 GLY A CA 1
ATOM 678 C C . GLY A 1 83 ? 6.350 -10.795 -20.435 1.00 91.06 83 GLY A C 1
ATOM 679 O O . GLY A 1 83 ? 7.269 -11.446 -20.923 1.00 91.06 83 GLY A O 1
ATOM 680 N N . LEU A 1 84 ? 6.573 -9.773 -19.602 1.00 92.88 84 LEU A N 1
ATOM 681 C CA . LEU A 1 84 ? 7.908 -9.296 -19.235 1.00 92.88 84 LEU A CA 1
ATOM 682 C C . LEU A 1 84 ? 8.321 -9.770 -17.837 1.00 92.88 84 LEU A C 1
ATOM 684 O O . LEU A 1 84 ? 7.488 -9.916 -16.947 1.00 92.88 84 LEU A O 1
ATOM 688 N N . MET A 1 85 ? 9.632 -9.926 -17.630 1.00 92.56 85 MET A N 1
ATOM 689 C CA . MET A 1 85 ? 10.255 -10.163 -16.318 1.00 92.56 85 MET A CA 1
ATOM 690 C C . MET A 1 85 ? 9.641 -11.355 -15.543 1.00 92.56 85 MET A C 1
ATOM 692 O O . MET A 1 85 ? 9.165 -11.184 -14.418 1.00 92.56 85 MET A O 1
ATOM 696 N N . PRO A 1 86 ? 9.651 -12.584 -16.099 1.00 91.06 86 PRO A N 1
ATOM 697 C CA . PRO A 1 86 ? 8.945 -13.731 -15.518 1.00 91.06 86 PRO A CA 1
ATOM 698 C C . PRO A 1 86 ? 9.376 -14.052 -14.078 1.00 91.06 86 PRO A C 1
ATOM 700 O O . PRO A 1 86 ? 8.526 -14.343 -13.245 1.00 91.06 86 PRO A O 1
ATOM 703 N N . GLY A 1 87 ? 10.668 -13.922 -13.749 1.00 90.75 87 GLY A N 1
ATOM 704 C CA . GLY A 1 87 ? 11.159 -14.126 -12.379 1.00 90.75 87 GLY A CA 1
ATOM 705 C C . GLY A 1 87 ? 10.594 -13.115 -11.372 1.00 90.75 87 GLY A C 1
ATOM 706 O O . GLY A 1 87 ? 10.110 -13.513 -10.317 1.00 90.75 87 GLY A O 1
ATOM 707 N N . LEU A 1 88 ? 10.590 -11.825 -11.728 1.00 93.81 88 LEU A N 1
ATOM 708 C CA . LEU A 1 88 ? 10.026 -10.746 -10.906 1.00 93.81 88 LEU A CA 1
ATOM 709 C C . LEU A 1 88 ? 8.509 -10.890 -10.743 1.00 93.81 88 LEU A C 1
ATOM 711 O O . LEU A 1 88 ? 7.973 -10.720 -9.656 1.00 93.81 88 LEU A O 1
ATOM 715 N N . THR A 1 89 ? 7.798 -11.173 -11.833 1.00 93.50 89 THR A N 1
ATOM 716 C CA . THR A 1 89 ? 6.332 -11.277 -11.792 1.00 93.50 89 THR A CA 1
ATOM 717 C C . THR A 1 89 ? 5.867 -12.499 -11.005 1.00 93.50 89 THR A C 1
ATOM 719 O O . THR A 1 89 ? 4.857 -12.417 -10.309 1.00 93.50 89 THR A O 1
ATOM 722 N N . PHE A 1 90 ? 6.624 -13.599 -11.049 1.00 91.19 90 PHE A N 1
ATOM 723 C CA . PHE A 1 90 ? 6.355 -14.781 -10.238 1.00 91.19 90 PHE A CA 1
ATOM 724 C C . PHE A 1 90 ? 6.589 -14.526 -8.745 1.00 91.19 90 PHE A C 1
ATOM 726 O O . PHE A 1 90 ? 5.725 -14.851 -7.934 1.00 91.19 90 PHE A O 1
ATOM 733 N N . SER A 1 91 ? 7.709 -13.901 -8.362 1.00 93.25 91 SER A N 1
ATOM 734 C CA . SER A 1 91 ? 7.937 -13.553 -6.953 1.00 93.25 91 SER A CA 1
ATOM 735 C C . SER A 1 91 ? 6.898 -12.553 -6.440 1.00 93.25 91 SER A C 1
ATOM 737 O O . SER A 1 91 ? 6.396 -12.715 -5.332 1.00 93.25 91 SER A O 1
ATOM 739 N N . ASN A 1 92 ? 6.507 -11.577 -7.262 1.00 94.06 92 ASN A N 1
ATOM 740 C CA . ASN A 1 92 ? 5.443 -10.622 -6.950 1.00 94.06 92 ASN A CA 1
ATOM 741 C C . ASN A 1 92 ? 4.086 -11.300 -6.705 1.00 94.06 92 ASN A C 1
ATOM 743 O O . ASN A 1 92 ? 3.348 -10.890 -5.814 1.00 94.06 92 ASN A O 1
ATOM 747 N N . GLU A 1 93 ? 3.750 -12.343 -7.468 1.00 91.31 93 GLU A N 1
ATOM 748 C CA . GLU A 1 93 ? 2.525 -13.124 -7.262 1.00 91.31 93 GLU A CA 1
ATOM 749 C C . GLU A 1 93 ? 2.505 -13.809 -5.894 1.00 91.31 93 GLU A C 1
ATOM 751 O O . GLU A 1 93 ? 1.504 -13.734 -5.183 1.00 91.31 93 GLU A O 1
ATOM 756 N N . LEU A 1 94 ? 3.622 -14.420 -5.496 1.00 92.62 94 LEU A N 1
ATOM 757 C CA . LEU A 1 94 ? 3.732 -15.079 -4.195 1.00 92.62 94 LEU A CA 1
ATOM 758 C C . LEU A 1 94 ? 3.680 -14.074 -3.042 1.00 92.62 94 LEU A C 1
ATOM 760 O O . LEU A 1 94 ? 2.902 -14.268 -2.113 1.00 92.62 94 LEU A O 1
ATOM 764 N N . ILE A 1 95 ? 4.451 -12.988 -3.132 1.00 94.06 95 ILE A N 1
ATOM 765 C CA . ILE A 1 95 ? 4.513 -11.974 -2.072 1.00 94.06 95 ILE A CA 1
ATOM 766 C C . ILE A 1 95 ? 3.155 -11.281 -1.924 1.00 94.06 95 ILE A C 1
ATOM 768 O O . ILE A 1 95 ? 2.618 -11.233 -0.827 1.00 94.06 95 ILE A O 1
ATOM 772 N N . SER A 1 96 ? 2.534 -10.826 -3.019 1.00 93.12 96 SER A N 1
ATOM 773 C CA . SER A 1 96 ? 1.227 -10.149 -2.945 1.00 93.12 96 SER A CA 1
ATOM 774 C C . SER A 1 96 ? 0.108 -11.037 -2.390 1.00 93.12 96 SER A C 1
ATOM 776 O O . SER A 1 96 ? -0.795 -10.537 -1.718 1.00 93.12 96 SER A O 1
ATOM 778 N N . ARG A 1 97 ? 0.160 -12.355 -2.630 1.00 91.50 97 ARG A N 1
ATOM 779 C CA . ARG A 1 97 ? -0.749 -13.317 -1.992 1.00 91.50 97 ARG A CA 1
ATOM 780 C C . ARG A 1 97 ? -0.519 -13.375 -0.484 1.00 91.50 97 ARG A C 1
ATOM 782 O O . ARG A 1 97 ? -1.489 -13.376 0.273 1.00 91.50 97 ARG A O 1
ATOM 789 N N . ASP A 1 98 ? 0.739 -13.456 -0.069 1.00 94.19 98 ASP A N 1
ATOM 790 C CA . ASP A 1 98 ? 1.107 -13.574 1.338 1.00 94.19 98 ASP A CA 1
ATOM 791 C C . ASP A 1 98 ? 0.747 -12.280 2.104 1.00 94.19 98 ASP A C 1
ATOM 793 O O . ASP A 1 98 ? 0.094 -12.369 3.144 1.00 94.19 98 ASP A O 1
ATOM 797 N N . GLU A 1 99 ? 0.989 -11.090 1.534 1.00 93.94 99 GLU A N 1
ATOM 798 C CA . GLU A 1 99 ? 0.554 -9.815 2.145 1.00 93.94 99 GLU A CA 1
ATOM 799 C C . GLU A 1 99 ? -0.974 -9.678 2.205 1.00 93.94 99 GLU A C 1
ATOM 801 O O . GLU A 1 99 ? -1.532 -9.116 3.153 1.00 93.94 99 GLU A O 1
ATOM 806 N N . GLY A 1 100 ? -1.688 -10.258 1.234 1.00 91.44 100 GLY A N 1
ATOM 807 C CA . GLY A 1 100 ? -3.143 -10.385 1.299 1.00 91.44 100 GLY A CA 1
ATOM 808 C C . GLY A 1 100 ? -3.597 -11.141 2.552 1.00 91.44 100 GLY A C 1
ATOM 809 O O . GLY A 1 100 ? -4.486 -10.675 3.264 1.00 91.44 100 GLY A O 1
ATOM 810 N N . LEU A 1 101 ? -2.936 -12.259 2.876 1.00 94.12 101 LEU A N 1
ATOM 811 C CA . LEU A 1 101 ? -3.224 -13.039 4.084 1.00 94.12 101 LEU A CA 1
ATOM 812 C C . LEU A 1 101 ? -2.860 -12.283 5.371 1.00 94.12 101 LEU A C 1
ATOM 814 O O . LEU A 1 101 ? -3.585 -12.391 6.363 1.00 94.12 101 LEU A O 1
ATOM 818 N N . HIS A 1 102 ? -1.771 -11.511 5.377 1.00 96.25 102 HIS A N 1
ATOM 819 C CA . HIS A 1 102 ? -1.403 -10.669 6.521 1.00 96.25 102 HIS A CA 1
ATOM 820 C C . HIS A 1 102 ? -2.444 -9.571 6.773 1.00 96.25 102 HIS A C 1
ATOM 822 O O . HIS A 1 102 ? -2.872 -9.364 7.915 1.00 96.25 102 HIS A O 1
ATOM 828 N N . CYS A 1 103 ? -2.916 -8.922 5.707 1.00 96.44 103 CYS A N 1
ATOM 829 C CA . CYS A 1 103 ? -3.982 -7.928 5.773 1.00 96.44 103 CYS A CA 1
ATOM 830 C C . CYS A 1 103 ? -5.300 -8.539 6.287 1.00 96.44 103 CYS A C 1
ATOM 832 O O . CYS A 1 103 ? -5.926 -7.990 7.202 1.00 96.44 103 CYS A O 1
ATOM 834 N N . ASP A 1 104 ? -5.689 -9.711 5.775 1.00 94.50 104 ASP A N 1
ATOM 835 C CA . ASP A 1 104 ? -6.882 -10.439 6.225 1.00 94.50 104 ASP A CA 1
ATOM 836 C C . ASP A 1 104 ? -6.785 -10.812 7.711 1.00 94.50 104 ASP A C 1
ATOM 838 O O . ASP A 1 104 ? -7.753 -10.675 8.468 1.00 94.50 104 ASP A O 1
ATOM 842 N N . PHE A 1 105 ? -5.600 -11.232 8.161 1.00 97.56 105 PHE A N 1
ATOM 843 C CA . PHE A 1 105 ? -5.343 -11.526 9.566 1.00 97.56 105 PHE A CA 1
ATOM 844 C C . PHE A 1 105 ? -5.485 -10.278 10.446 1.00 97.56 105 PHE A C 1
ATOM 846 O O . PHE A 1 105 ? -6.141 -10.338 11.490 1.00 97.56 105 PHE A O 1
ATOM 853 N N . ALA A 1 106 ? -4.963 -9.129 10.014 1.00 97.75 106 ALA A N 1
ATOM 854 C CA . ALA A 1 106 ? -5.147 -7.863 10.720 1.00 97.75 106 ALA A CA 1
ATOM 855 C C . ALA A 1 106 ? -6.637 -7.482 10.829 1.00 97.75 106 ALA A C 1
ATOM 857 O O . ALA A 1 106 ? -7.109 -7.091 11.902 1.00 97.75 106 ALA A O 1
ATOM 858 N N . CYS A 1 107 ? -7.409 -7.674 9.756 1.00 97.56 107 CYS A N 1
ATOM 859 C CA . CYS A 1 107 ? -8.857 -7.455 9.763 1.00 97.56 107 CYS A CA 1
ATOM 860 C C . CYS A 1 107 ? -9.577 -8.415 10.723 1.00 97.56 107 CYS A C 1
ATOM 862 O O . CYS A 1 107 ? -10.475 -8.003 11.462 1.00 97.56 107 CYS A O 1
ATOM 864 N N . LEU A 1 108 ? -9.168 -9.686 10.772 1.00 97.75 108 LEU A N 1
ATOM 865 C CA . LEU A 1 108 ? -9.704 -10.668 11.715 1.00 97.75 108 LEU A CA 1
ATOM 866 C C . LEU A 1 108 ? -9.418 -10.269 13.170 1.00 97.75 108 LEU A C 1
ATOM 868 O O . LEU A 1 108 ? -10.324 -10.288 14.006 1.00 97.75 108 LEU A O 1
ATOM 872 N N . MET A 1 109 ? -8.189 -9.845 13.470 1.00 97.88 109 MET A N 1
ATOM 873 C CA . MET A 1 109 ? -7.827 -9.322 14.790 1.00 97.88 109 MET A CA 1
ATOM 874 C C . MET A 1 109 ? -8.692 -8.116 15.163 1.00 97.88 109 MET A C 1
ATOM 876 O O . MET A 1 109 ? -9.218 -8.056 16.275 1.00 97.88 109 MET A O 1
ATOM 880 N N . PHE A 1 110 ? -8.898 -7.188 14.223 1.00 98.00 110 PHE A N 1
ATOM 881 C CA . PHE A 1 110 ? -9.746 -6.014 14.420 1.00 98.00 110 PHE A CA 1
ATOM 882 C C . PHE A 1 110 ? -11.199 -6.389 14.738 1.00 98.00 110 PHE A C 1
ATOM 884 O O . PHE A 1 110 ? -11.800 -5.820 15.655 1.00 98.00 110 PHE A O 1
ATOM 891 N N . LYS A 1 111 ? -11.764 -7.381 14.032 1.00 96.88 111 LYS A N 1
ATOM 892 C CA . LYS A 1 111 ? -13.135 -7.878 14.261 1.00 96.88 111 LYS A CA 1
ATOM 893 C C . LYS A 1 111 ? -13.337 -8.324 15.716 1.00 96.88 111 LYS A C 1
ATOM 895 O O . LYS A 1 111 ? -14.380 -8.002 16.293 1.00 96.88 111 LYS A O 1
ATOM 900 N N . HIS A 1 112 ? -12.328 -8.964 16.314 1.00 96.88 112 HIS A N 1
ATOM 901 C CA . HIS A 1 112 ? -12.338 -9.455 17.698 1.00 96.88 112 HIS A CA 1
ATOM 902 C C . HIS A 1 112 ? -12.042 -8.398 18.776 1.00 96.88 112 HIS A C 1
ATOM 904 O O . HIS A 1 112 ? -12.142 -8.701 19.967 1.00 96.88 112 HIS A O 1
ATOM 910 N N . LEU A 1 113 ? -11.722 -7.154 18.407 1.00 96.44 113 LEU A N 1
ATOM 911 C CA . LEU A 1 113 ? -11.556 -6.082 19.387 1.00 96.44 113 LEU A CA 1
ATOM 912 C C . LEU A 1 113 ? -12.890 -5.710 20.037 1.00 96.44 113 LEU A C 1
ATOM 914 O O . LEU A 1 113 ? -13.869 -5.405 19.355 1.00 96.44 113 LEU A O 1
ATOM 918 N N . ILE A 1 114 ? -12.890 -5.663 21.370 1.00 95.31 114 ILE A N 1
ATOM 919 C CA . ILE A 1 114 ? -14.027 -5.176 22.162 1.00 95.31 114 ILE A CA 1
ATOM 920 C C . ILE A 1 114 ? -14.108 -3.646 22.067 1.00 95.31 114 ILE A C 1
ATOM 922 O O . ILE A 1 114 ? -15.161 -3.090 21.767 1.00 95.31 114 ILE A O 1
ATOM 926 N N . HIS A 1 115 ? -12.981 -2.961 22.280 1.00 94.56 115 HIS A N 1
ATOM 927 C CA . HIS A 1 115 ? -12.879 -1.504 22.205 1.00 94.56 115 HIS A CA 1
ATOM 928 C C . HIS A 1 115 ? -12.211 -1.093 20.894 1.00 94.56 115 HIS A C 1
ATOM 930 O O . HIS A 1 115 ? -10.985 -1.019 20.7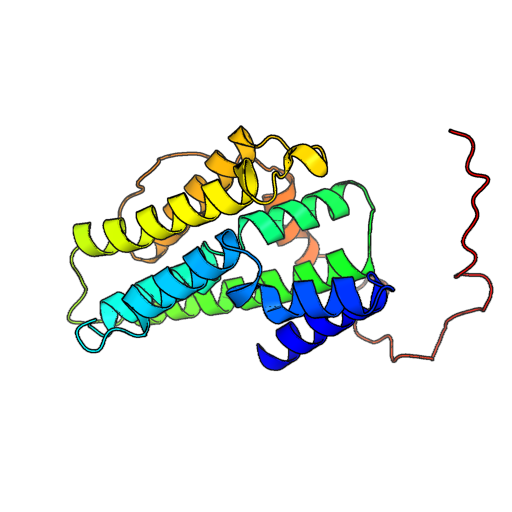97 1.00 94.56 115 HIS A O 1
ATOM 936 N N . LYS A 1 116 ? -13.036 -0.867 19.871 1.00 96.56 116 LYS A N 1
ATOM 937 C CA . LYS A 1 116 ? -12.587 -0.426 18.547 1.00 96.56 116 LYS A CA 1
ATOM 938 C C . LYS A 1 116 ? -12.352 1.092 18.526 1.00 96.56 116 LYS A C 1
ATOM 940 O O . LYS A 1 116 ? -13.076 1.818 19.211 1.00 96.56 116 LYS A O 1
ATOM 945 N N . PRO A 1 117 ? -11.367 1.584 17.752 1.00 96.69 117 PRO A N 1
ATOM 946 C CA . PRO A 1 117 ? -11.250 3.008 17.452 1.00 96.69 117 PRO A CA 1
ATOM 947 C C . PRO A 1 117 ? -12.503 3.503 16.714 1.00 96.69 117 PRO A C 1
ATOM 949 O O . PRO A 1 117 ? -13.210 2.715 16.084 1.00 96.69 117 PRO A O 1
ATOM 952 N N . SER A 1 118 ? -12.777 4.808 16.794 1.00 97.25 118 SER A N 1
ATOM 953 C CA . SER A 1 118 ? -13.923 5.397 16.097 1.00 97.25 118 SER A CA 1
ATOM 954 C C . SER A 1 118 ? -13.751 5.319 14.577 1.00 97.25 118 SER A C 1
ATOM 956 O O . SER A 1 118 ? -12.627 5.276 14.070 1.00 97.25 118 SER A O 1
ATOM 958 N N . GLU A 1 119 ? -14.862 5.330 13.840 1.00 97.44 119 GLU A N 1
ATOM 959 C CA . GLU A 1 119 ? -14.840 5.289 12.374 1.00 97.44 119 GLU A CA 1
ATOM 960 C C . GLU A 1 119 ? -14.038 6.460 11.789 1.00 97.44 119 GLU A C 1
ATOM 962 O O . GLU A 1 119 ? -13.284 6.280 10.836 1.00 97.44 119 GLU A O 1
ATOM 967 N N . GLU A 1 120 ? -14.140 7.649 12.384 1.00 98.00 120 GLU A N 1
ATOM 968 C CA . GLU A 1 120 ? -13.387 8.838 11.970 1.00 98.00 120 GLU A CA 1
ATOM 969 C C . GLU A 1 120 ? -11.883 8.613 12.104 1.00 98.00 120 GLU A C 1
ATOM 971 O O . GLU A 1 120 ? -11.114 8.994 11.221 1.00 98.00 120 GLU A O 1
ATOM 976 N N . ARG A 1 121 ? -11.463 7.951 13.186 1.00 97.19 121 ARG A N 1
ATOM 977 C CA . ARG A 1 121 ? -10.054 7.657 13.430 1.00 97.19 121 ARG A CA 1
ATOM 978 C C . ARG A 1 121 ? -9.519 6.608 12.462 1.00 97.19 121 ARG A C 1
ATOM 980 O O . ARG A 1 121 ? -8.408 6.754 11.960 1.00 97.19 121 ARG A O 1
ATOM 987 N N . VAL A 1 122 ? -10.312 5.580 12.163 1.00 98.19 122 VAL A N 1
ATOM 988 C CA . VAL A 1 122 ? -9.975 4.580 11.137 1.00 98.19 122 VAL A CA 1
ATOM 989 C C . VAL A 1 122 ? -9.848 5.246 9.768 1.00 98.19 122 VAL A C 1
ATOM 991 O O . VAL A 1 122 ? -8.836 5.065 9.093 1.00 98.19 122 VAL A O 1
ATOM 994 N N . LYS A 1 123 ? -10.823 6.082 9.390 1.00 98.31 123 LYS A N 1
ATOM 995 C CA . LYS A 1 123 ? -10.793 6.859 8.144 1.00 98.31 123 LYS A CA 1
ATOM 996 C C . LYS A 1 123 ? -9.552 7.734 8.052 1.00 98.31 123 LYS A C 1
ATOM 998 O O . LYS A 1 123 ? -8.914 7.743 7.007 1.00 98.31 123 LYS A O 1
ATOM 1003 N N . GLU A 1 124 ? -9.172 8.422 9.128 1.00 97.94 124 GLU A N 1
ATOM 1004 C CA . GLU A 1 124 ? -7.952 9.232 9.154 1.00 97.94 124 GLU A CA 1
ATOM 1005 C C . GLU A 1 124 ? -6.714 8.390 8.816 1.00 97.94 124 GLU A C 1
ATOM 1007 O O . GLU A 1 124 ? -5.934 8.778 7.947 1.00 97.94 124 GLU A O 1
ATOM 1012 N N . ILE A 1 125 ? -6.533 7.234 9.461 1.00 98.00 125 ILE A N 1
ATOM 1013 C CA . ILE A 1 125 ? -5.380 6.351 9.220 1.00 98.00 125 ILE A CA 1
ATOM 1014 C C . ILE A 1 125 ? -5.343 5.914 7.750 1.00 98.00 125 ILE A C 1
ATOM 1016 O O . ILE A 1 125 ? -4.327 6.095 7.074 1.00 98.00 125 ILE A O 1
ATOM 1020 N N . ILE A 1 126 ? -6.469 5.399 7.253 1.00 98.38 126 ILE A N 1
ATOM 1021 C CA . ILE A 1 126 ? -6.608 4.853 5.898 1.00 98.38 126 ILE A CA 1
ATOM 1022 C C . ILE A 1 126 ? -6.411 5.935 4.834 1.00 98.38 126 ILE A C 1
ATOM 1024 O O . ILE A 1 126 ? -5.613 5.755 3.917 1.00 98.38 126 ILE A O 1
ATOM 1028 N N . MET A 1 127 ? -7.072 7.087 4.966 1.00 98.44 127 MET A N 1
ATOM 1029 C CA . MET A 1 127 ? -6.962 8.178 3.993 1.00 98.44 127 MET A CA 1
ATOM 1030 C C . MET A 1 127 ? -5.541 8.749 3.935 1.00 98.44 127 MET A C 1
ATOM 1032 O O . MET A 1 127 ? -5.057 9.061 2.849 1.00 98.44 127 MET A O 1
ATOM 1036 N N . ASN A 1 128 ? -4.841 8.848 5.072 1.00 97.75 128 ASN A N 1
ATOM 1037 C CA . ASN A 1 128 ? -3.436 9.263 5.072 1.00 97.75 128 ASN A CA 1
ATOM 1038 C C . ASN A 1 128 ? -2.544 8.251 4.333 1.00 97.75 128 ASN A C 1
ATOM 1040 O O . ASN A 1 128 ? -1.663 8.667 3.584 1.00 97.75 128 ASN A O 1
ATOM 1044 N N . ALA A 1 129 ? -2.774 6.943 4.508 1.00 98.12 129 ALA A N 1
ATOM 1045 C CA . ALA A 1 129 ? -2.031 5.915 3.776 1.00 98.12 129 ALA A CA 1
ATOM 1046 C C . ALA A 1 129 ? -2.277 6.004 2.260 1.00 98.12 129 ALA A C 1
ATOM 1048 O O . ALA A 1 129 ? -1.323 6.006 1.483 1.00 98.12 129 ALA A O 1
ATOM 1049 N N . VAL A 1 130 ? -3.541 6.168 1.845 1.00 98.25 130 VAL A N 1
ATOM 1050 C CA . VAL A 1 130 ? -3.924 6.337 0.431 1.00 98.25 130 VAL A CA 1
ATOM 1051 C C . VAL A 1 130 ? -3.217 7.530 -0.197 1.00 98.25 130 VAL A C 1
ATOM 1053 O O . VAL A 1 130 ? -2.629 7.388 -1.265 1.00 98.25 130 VAL A O 1
ATOM 1056 N N . LEU A 1 131 ? -3.232 8.692 0.461 1.00 97.56 131 LEU A N 1
ATOM 1057 C CA . LEU A 1 131 ? -2.590 9.900 -0.064 1.00 97.56 131 LEU A CA 1
ATOM 1058 C C . LEU A 1 131 ? -1.088 9.695 -0.296 1.00 97.56 131 LEU A C 1
ATOM 1060 O O . LEU A 1 131 ? -0.573 10.065 -1.351 1.00 97.56 131 LEU A O 1
ATOM 1064 N N . ILE A 1 132 ? -0.398 9.067 0.659 1.00 97.31 132 ILE A N 1
ATOM 1065 C CA . ILE A 1 132 ? 1.038 8.786 0.545 1.00 97.31 132 ILE A CA 1
ATOM 1066 C C . ILE A 1 132 ? 1.310 7.790 -0.590 1.00 97.31 132 ILE A C 1
ATOM 1068 O O . ILE A 1 132 ? 2.254 7.981 -1.356 1.00 97.31 132 ILE A O 1
ATOM 1072 N N . GLU A 1 133 ? 0.496 6.742 -0.731 1.00 97.00 133 GLU A N 1
ATOM 1073 C CA . GLU A 1 133 ? 0.666 5.750 -1.800 1.00 97.00 133 GLU A CA 1
ATOM 1074 C C . GLU A 1 133 ? 0.378 6.343 -3.188 1.00 97.00 133 GLU A C 1
ATOM 1076 O O . GLU A 1 133 ? 1.109 6.084 -4.148 1.00 97.00 133 GLU A O 1
ATOM 1081 N N . GLN A 1 134 ? -0.639 7.201 -3.299 1.00 96.50 134 GLN A N 1
ATOM 1082 C CA . GLN A 1 134 ? -0.935 7.928 -4.531 1.00 96.50 134 GLN A CA 1
ATOM 1083 C C . GLN A 1 134 ? 0.222 8.853 -4.923 1.00 96.50 134 GLN A C 1
ATOM 1085 O O . GLN A 1 134 ? 0.630 8.854 -6.087 1.00 96.50 134 GLN A O 1
ATOM 1090 N N . GLU A 1 135 ? 0.775 9.620 -3.979 1.00 94.81 135 GLU A N 1
ATOM 1091 C CA . GLU A 1 135 ? 1.949 10.469 -4.222 1.00 94.81 135 GLU A CA 1
ATOM 1092 C C . GLU A 1 135 ? 3.142 9.621 -4.695 1.00 94.81 135 GLU A C 1
ATOM 1094 O O . GLU A 1 135 ? 3.790 9.941 -5.696 1.00 94.81 135 GLU A O 1
ATOM 1099 N N . PHE A 1 136 ? 3.384 8.481 -4.037 1.00 93.62 136 PHE A N 1
ATOM 1100 C CA . PHE A 1 136 ? 4.481 7.574 -4.372 1.00 93.62 136 PHE A CA 1
ATOM 1101 C C . PHE A 1 136 ? 4.426 7.109 -5.835 1.00 93.62 136 PHE A C 1
ATOM 1103 O O . PHE A 1 136 ? 5.444 7.153 -6.520 1.00 93.62 136 PHE A O 1
ATOM 1110 N N . LEU A 1 137 ? 3.248 6.729 -6.340 1.00 92.56 137 LEU A N 1
ATOM 1111 C CA . LEU A 1 137 ? 3.091 6.133 -7.678 1.00 92.56 137 LEU A CA 1
ATOM 1112 C C . LEU A 1 137 ? 2.687 7.105 -8.783 1.00 92.56 137 LEU A C 1
ATOM 1114 O O . LEU A 1 137 ? 2.598 6.711 -9.950 1.00 92.56 137 LEU A O 1
ATOM 1118 N N . THR A 1 138 ? 2.417 8.364 -8.448 1.00 86.00 138 THR A N 1
ATOM 1119 C CA . THR A 1 138 ? 2.046 9.372 -9.450 1.00 86.00 138 THR A CA 1
ATOM 1120 C C . THR A 1 138 ? 3.023 10.527 -9.551 1.00 86.00 138 THR A C 1
ATOM 1122 O O . THR A 1 138 ? 3.097 11.132 -10.620 1.00 86.00 138 THR A O 1
ATOM 1125 N N . GLU A 1 139 ? 3.811 10.773 -8.506 1.00 85.62 139 GLU A N 1
ATOM 1126 C CA . GLU A 1 139 ? 4.766 11.878 -8.451 1.00 85.62 139 GLU A CA 1
ATOM 1127 C C . GLU A 1 139 ? 6.197 11.371 -8.264 1.00 85.62 139 GLU A C 1
ATOM 1129 O O . GLU A 1 139 ? 7.057 11.678 -9.087 1.00 85.62 139 GLU A O 1
ATOM 1134 N N . ALA A 1 140 ? 6.457 10.557 -7.235 1.00 81.75 140 ALA A N 1
ATOM 1135 C CA . ALA A 1 140 ? 7.823 10.142 -6.905 1.00 81.75 140 ALA A CA 1
ATOM 1136 C C . ALA A 1 140 ? 8.381 9.068 -7.854 1.00 81.75 140 ALA A C 1
ATOM 1138 O O . ALA A 1 140 ? 9.484 9.210 -8.375 1.00 81.75 140 ALA A O 1
ATOM 1139 N N . LEU A 1 141 ? 7.609 8.008 -8.101 1.00 85.94 141 LEU A N 1
ATOM 1140 C CA . LEU A 1 141 ? 7.895 6.955 -9.077 1.00 85.94 141 LEU A CA 1
ATOM 1141 C C . LEU A 1 141 ? 6.671 6.772 -9.983 1.00 85.94 141 LEU A C 1
ATOM 1143 O O . LEU A 1 141 ? 5.905 5.819 -9.816 1.00 85.94 141 LEU A O 1
ATOM 1147 N N . PRO A 1 142 ? 6.442 7.703 -10.930 1.00 87.62 142 PRO A N 1
ATOM 1148 C CA . PRO A 1 142 ? 5.226 7.713 -11.724 1.00 87.62 142 PRO A CA 1
ATOM 1149 C C . PRO A 1 142 ? 5.071 6.433 -12.543 1.00 87.62 142 PRO A C 1
ATOM 1151 O O . PRO A 1 142 ? 5.891 6.131 -13.411 1.00 87.62 142 PRO A O 1
ATOM 1154 N N . VAL A 1 143 ? 3.950 5.733 -12.374 1.00 90.56 143 VAL A N 1
ATOM 1155 C CA . VAL A 1 143 ? 3.626 4.520 -13.155 1.00 90.56 143 VAL A CA 1
ATOM 1156 C C . VAL A 1 143 ? 3.498 4.788 -14.663 1.00 90.56 143 VAL A C 1
ATOM 1158 O O . VAL A 1 143 ? 3.558 3.871 -15.484 1.00 90.56 143 VAL A O 1
ATOM 1161 N N . LYS A 1 144 ? 3.410 6.064 -15.058 1.00 91.50 144 LYS A N 1
ATOM 1162 C CA . LYS A 1 144 ? 3.529 6.510 -16.451 1.00 91.50 144 LYS A CA 1
ATOM 1163 C C . LYS A 1 144 ? 4.842 6.068 -17.104 1.00 91.50 144 LYS A C 1
ATOM 1165 O O . LYS A 1 144 ? 4.846 5.818 -18.307 1.00 91.50 144 LYS A O 1
ATOM 1170 N N . LEU A 1 145 ? 5.923 5.918 -16.333 1.00 90.38 145 LEU A N 1
ATOM 1171 C CA . LEU A 1 145 ? 7.227 5.458 -16.829 1.00 90.38 145 LEU A CA 1
ATOM 1172 C C . LEU A 1 145 ? 7.163 4.053 -17.448 1.00 90.38 145 LEU A C 1
ATOM 1174 O O . LEU A 1 145 ? 7.901 3.764 -18.383 1.00 90.38 145 LEU A O 1
ATOM 1178 N N . ILE A 1 146 ? 6.242 3.204 -16.979 1.00 90.88 146 ILE A N 1
ATOM 1179 C CA . ILE A 1 146 ? 6.023 1.846 -17.504 1.00 90.88 146 ILE A CA 1
ATOM 1180 C C . ILE A 1 146 ? 4.771 1.741 -18.394 1.00 90.88 146 ILE A C 1
ATOM 1182 O O . ILE A 1 146 ? 4.321 0.643 -18.736 1.00 90.88 146 ILE A O 1
ATOM 1186 N N . GLY A 1 147 ? 4.205 2.887 -18.786 1.00 92.38 147 GLY A N 1
ATOM 1187 C CA . GLY A 1 147 ? 3.049 2.976 -19.678 1.00 92.38 147 GLY A CA 1
ATOM 1188 C C . GLY A 1 147 ? 1.686 2.815 -19.001 1.00 92.38 147 GLY A C 1
ATOM 1189 O O . GLY A 1 147 ? 0.697 2.621 -19.703 1.00 92.38 147 GLY A O 1
ATOM 1190 N N . MET A 1 148 ? 1.599 2.897 -17.669 1.00 95.31 148 MET A N 1
ATOM 1191 C CA . MET A 1 148 ? 0.311 2.905 -16.962 1.00 95.31 148 MET A CA 1
ATOM 1192 C C . MET A 1 148 ? -0.244 4.323 -16.798 1.00 95.31 148 MET A C 1
ATOM 1194 O O . MET A 1 148 ? 0.482 5.316 -1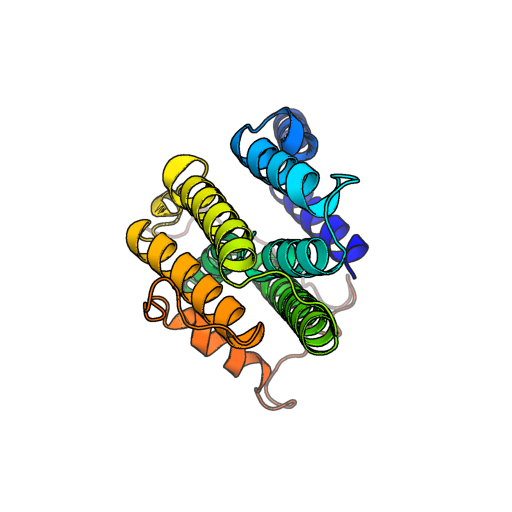6.792 1.00 95.31 148 MET A O 1
ATOM 1198 N N . ASN A 1 149 ? -1.559 4.427 -16.616 1.00 95.25 149 ASN A N 1
ATOM 1199 C CA . ASN A 1 149 ? -2.224 5.699 -16.366 1.00 95.25 149 ASN A CA 1
ATOM 1200 C C . ASN A 1 149 ? -2.225 6.032 -14.860 1.00 95.25 149 ASN A C 1
ATOM 1202 O O . ASN A 1 149 ? -2.784 5.285 -14.059 1.00 95.25 149 ASN A O 1
ATOM 1206 N N . CYS A 1 150 ? -1.639 7.173 -14.480 1.00 95.12 150 CYS A N 1
ATOM 1207 C CA . CYS A 1 150 ? -1.581 7.620 -13.084 1.00 95.12 150 CYS A CA 1
ATOM 1208 C C . CYS A 1 150 ? -2.968 7.845 -12.458 1.00 95.12 150 CYS A C 1
ATOM 1210 O O . CYS A 1 150 ? -3.152 7.552 -11.283 1.00 95.12 150 CYS A O 1
ATOM 1212 N N . THR A 1 151 ? -3.951 8.333 -13.221 1.00 96.62 151 THR A N 1
ATOM 1213 C CA . THR A 1 151 ? -5.330 8.520 -12.741 1.00 96.62 151 THR A CA 1
ATOM 1214 C C . THR A 1 151 ? -5.9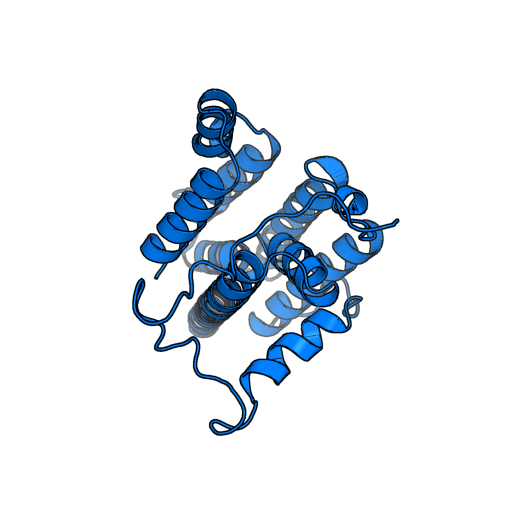80 7.181 -12.412 1.00 96.62 151 THR A C 1
ATOM 1216 O O . THR A 1 151 ? -6.571 7.039 -11.346 1.00 96.62 151 THR A O 1
ATOM 1219 N N . LEU A 1 152 ? -5.805 6.174 -13.275 1.00 96.94 152 LEU A N 1
ATOM 1220 C CA . LEU A 1 152 ? -6.294 4.821 -12.992 1.00 96.94 152 LEU A CA 1
ATOM 1221 C C . LEU A 1 152 ? -5.565 4.203 -11.794 1.00 96.94 152 LEU A C 1
ATOM 1223 O O . LEU A 1 152 ? -6.190 3.528 -10.987 1.00 96.94 152 LEU A O 1
ATOM 1227 N N . MET A 1 153 ? -4.269 4.475 -11.616 1.00 97.44 153 MET A N 1
ATOM 1228 C CA . MET A 1 153 ? -3.549 4.014 -10.425 1.00 97.44 153 MET A CA 1
ATOM 1229 C C . MET A 1 153 ? -4.097 4.648 -9.139 1.00 97.44 153 MET A C 1
ATOM 1231 O O . MET A 1 153 ? -4.279 3.945 -8.149 1.00 97.44 153 MET A O 1
ATOM 1235 N N . LYS A 1 154 ? -4.436 5.945 -9.152 1.00 97.44 154 LYS A N 1
ATOM 1236 C CA . LYS A 1 154 ? -5.095 6.601 -8.007 1.00 97.44 154 LYS A CA 1
ATOM 1237 C C . LYS A 1 154 ? -6.430 5.944 -7.670 1.00 97.44 154 LYS A C 1
ATOM 1239 O O . LYS A 1 154 ? -6.642 5.592 -6.512 1.00 97.44 154 LYS A O 1
ATOM 1244 N N . GLN A 1 155 ? -7.265 5.716 -8.685 1.00 98.00 155 GLN A N 1
ATOM 1245 C CA . GLN A 1 155 ? -8.549 5.031 -8.531 1.00 98.00 155 GLN A CA 1
ATOM 1246 C C . GLN A 1 155 ? -8.373 3.598 -8.004 1.00 98.00 155 GLN A C 1
ATOM 1248 O O . GLN A 1 155 ? -9.155 3.146 -7.174 1.00 98.00 155 GLN A O 1
ATOM 1253 N N . TYR A 1 156 ? -7.338 2.878 -8.442 1.00 97.75 156 TYR A N 1
ATOM 1254 C CA . TYR A 1 156 ? -7.055 1.533 -7.945 1.00 97.75 156 TYR A CA 1
ATOM 1255 C C . TYR A 1 156 ? -6.685 1.528 -6.455 1.00 97.75 156 TYR A C 1
ATOM 1257 O O . TYR A 1 156 ? -7.214 0.717 -5.698 1.00 97.75 156 TYR A O 1
ATOM 1265 N N . ILE A 1 157 ? -5.836 2.457 -6.006 1.00 98.00 157 ILE A N 1
ATOM 1266 C CA . ILE A 1 157 ? -5.476 2.583 -4.581 1.00 98.00 157 ILE A CA 1
ATOM 1267 C C . ILE A 1 157 ? -6.720 2.920 -3.740 1.00 98.00 157 ILE A C 1
ATOM 1269 O O . ILE A 1 157 ? -6.917 2.360 -2.662 1.00 98.00 157 ILE A O 1
ATOM 1273 N N . GLU A 1 158 ? -7.595 3.792 -4.245 1.00 98.50 158 GLU A N 1
ATOM 1274 C CA . GLU A 1 158 ? -8.879 4.124 -3.610 1.00 98.50 158 GLU A CA 1
ATOM 1275 C C . GLU A 1 158 ? -9.820 2.913 -3.534 1.00 98.50 158 GLU A C 1
ATOM 1277 O O . GLU A 1 158 ? -10.445 2.679 -2.498 1.00 98.50 158 GLU A O 1
ATOM 1282 N N . PHE A 1 159 ? -9.878 2.100 -4.593 1.00 98.00 159 PHE A N 1
ATOM 1283 C CA . PHE A 1 159 ? -10.631 0.845 -4.617 1.00 98.00 159 PHE A CA 1
ATOM 1284 C C . PHE A 1 159 ? -10.125 -0.143 -3.553 1.00 98.00 159 PHE A C 1
ATOM 1286 O O . PHE A 1 159 ? -10.926 -0.736 -2.824 1.00 98.00 159 PHE A O 1
ATOM 1293 N N . VAL A 1 160 ? -8.804 -0.296 -3.423 1.00 97.62 160 VAL A N 1
ATOM 1294 C CA . VAL A 1 160 ? -8.186 -1.159 -2.404 1.00 97.62 160 VAL A CA 1
ATOM 1295 C C . VAL A 1 160 ? -8.515 -0.662 -0.994 1.00 97.62 160 VAL A C 1
ATOM 1297 O O . VAL A 1 160 ? -8.896 -1.458 -0.133 1.00 97.62 160 VAL A O 1
ATOM 1300 N N . ALA A 1 161 ? -8.450 0.651 -0.765 1.00 98.31 161 ALA A N 1
ATOM 1301 C CA . ALA A 1 161 ? -8.804 1.250 0.518 1.00 98.31 161 ALA A CA 1
ATOM 1302 C C . ALA A 1 161 ? -10.284 1.054 0.872 1.00 98.31 161 ALA A C 1
ATOM 1304 O O . ALA A 1 161 ? -10.604 0.717 2.010 1.00 98.31 161 ALA A O 1
ATOM 1305 N N . ASP A 1 162 ? -11.189 1.197 -0.096 1.00 98.19 162 ASP A N 1
ATOM 1306 C CA . ASP A 1 162 ? -12.611 0.902 0.092 1.00 98.19 162 ASP A CA 1
ATOM 1307 C C . ASP A 1 162 ? -12.856 -0.561 0.462 1.00 98.19 162 ASP A C 1
ATOM 1309 O O . ASP A 1 162 ? -13.693 -0.852 1.320 1.00 98.19 162 ASP A O 1
ATOM 1313 N N . ARG A 1 163 ? -12.125 -1.488 -0.166 1.00 96.88 163 ARG A N 1
ATOM 1314 C CA . ARG A 1 163 ? -12.211 -2.913 0.159 1.00 96.88 163 ARG A CA 1
ATOM 1315 C C . ARG A 1 163 ? -11.741 -3.180 1.591 1.00 96.88 163 ARG A C 1
ATOM 1317 O O . ARG A 1 163 ? -12.422 -3.893 2.322 1.0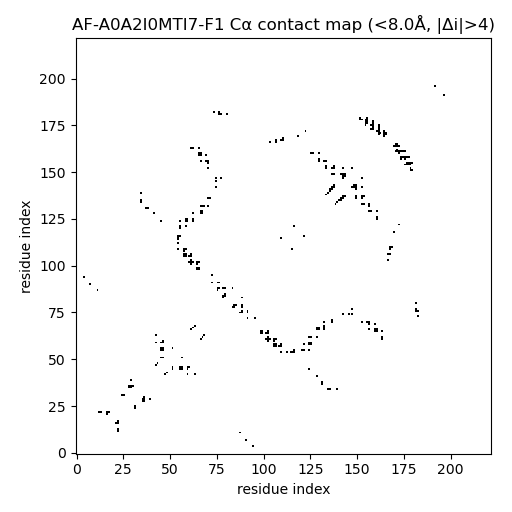0 96.88 163 ARG A O 1
ATOM 1324 N N . LEU A 1 164 ? -10.635 -2.564 2.011 1.00 97.81 164 LEU A N 1
ATOM 1325 C CA . LEU A 1 164 ? -10.138 -2.668 3.385 1.00 97.81 164 LEU A CA 1
ATOM 1326 C C . LEU A 1 164 ? -11.126 -2.066 4.399 1.00 97.81 164 LEU A C 1
ATOM 1328 O O . LEU A 1 164 ? -11.382 -2.663 5.441 1.00 97.81 164 LEU A O 1
ATOM 1332 N N . MET A 1 165 ? -11.743 -0.925 4.083 1.00 98.31 165 MET A N 1
ATOM 1333 C CA . MET A 1 165 ? -12.772 -0.318 4.935 1.00 98.31 165 MET A CA 1
ATOM 1334 C C . MET A 1 165 ? -13.965 -1.251 5.158 1.00 98.31 165 MET A C 1
ATOM 1336 O O . MET A 1 165 ? -14.433 -1.378 6.291 1.00 98.31 165 MET A O 1
ATOM 1340 N N . LEU A 1 166 ? -14.416 -1.941 4.108 1.00 97.50 166 LEU A N 1
ATOM 1341 C CA . LEU A 1 166 ? -15.480 -2.941 4.215 1.00 97.50 166 LEU A CA 1
ATOM 1342 C C . LEU A 1 166 ? -15.065 -4.132 5.087 1.00 97.50 166 LEU A C 1
ATOM 1344 O O . LEU A 1 166 ? -15.844 -4.551 5.943 1.00 97.50 166 LEU A O 1
ATOM 1348 N N . GLU A 1 167 ? -13.842 -4.644 4.931 1.00 96.19 167 GLU A N 1
ATOM 1349 C CA . GLU A 1 167 ? -13.335 -5.753 5.754 1.00 96.19 167 GLU A CA 1
ATOM 1350 C C . GLU A 1 167 ? -13.183 -5.387 7.235 1.00 96.19 167 GLU A C 1
ATOM 1352 O O . GLU A 1 167 ? -13.424 -6.219 8.114 1.00 96.19 167 GLU A O 1
ATOM 1357 N N . LEU A 1 168 ? -12.862 -4.127 7.529 1.00 97.00 168 LEU A N 1
ATOM 1358 C CA . LEU A 1 168 ? -12.852 -3.585 8.890 1.00 97.00 168 LEU A CA 1
ATOM 1359 C C . LEU A 1 168 ? -14.267 -3.339 9.454 1.00 97.00 168 LEU A C 1
ATOM 1361 O O . LEU A 1 168 ? -14.406 -3.038 10.640 1.00 97.00 168 LEU A O 1
ATOM 1365 N N . GLY A 1 169 ? -15.317 -3.515 8.645 1.00 96.69 169 GLY A N 1
ATOM 1366 C CA . GLY A 1 169 ? -16.720 -3.378 9.045 1.00 96.69 169 GLY A CA 1
ATOM 1367 C C . GLY A 1 169 ? -17.291 -1.965 8.907 1.00 96.69 169 GLY A C 1
ATOM 1368 O O . GLY A 1 169 ? -18.301 -1.659 9.540 1.00 96.69 169 GLY A O 1
ATOM 1369 N N . PHE A 1 170 ? -16.664 -1.105 8.103 1.00 97.50 170 PHE A N 1
ATOM 1370 C CA . PHE A 1 170 ? -17.083 0.277 7.862 1.00 97.50 170 PHE A CA 1
ATOM 1371 C C . PHE A 1 170 ? -17.569 0.491 6.425 1.00 97.50 170 PHE A C 1
ATOM 1373 O O . PHE A 1 170 ? -17.399 -0.350 5.545 1.00 97.50 170 PHE A O 1
ATOM 1380 N N . ASN A 1 171 ? -18.178 1.648 6.166 1.00 97.81 171 ASN A N 1
ATOM 1381 C CA . ASN A 1 171 ? -18.629 2.013 4.825 1.00 97.81 171 ASN A CA 1
ATOM 1382 C C . ASN A 1 171 ? -17.470 2.493 3.935 1.00 97.81 171 ASN A C 1
ATOM 1384 O O . ASN A 1 171 ? -16.504 3.089 4.416 1.00 97.81 171 ASN A O 1
ATOM 1388 N N . LYS A 1 172 ? -17.624 2.305 2.617 1.00 97.88 172 LYS A N 1
ATOM 1389 C CA . LYS A 1 172 ? -16.712 2.837 1.592 1.00 97.88 172 LYS A CA 1
ATOM 1390 C C . LYS A 1 172 ? -16.518 4.353 1.728 1.00 97.88 172 LYS A C 1
ATOM 1392 O O . LYS A 1 172 ? -17.487 5.086 1.957 1.00 97.88 172 LYS A O 1
ATOM 1397 N N . ILE A 1 173 ? -15.285 4.808 1.520 1.00 97.56 173 ILE A N 1
ATOM 1398 C CA . ILE A 1 173 ? -14.883 6.219 1.541 1.00 97.56 173 ILE A CA 1
ATOM 1399 C C . ILE A 1 173 ? -15.016 6.814 0.135 1.00 97.56 173 ILE A C 1
ATOM 1401 O O . ILE A 1 173 ? -15.687 7.832 -0.033 1.00 97.56 173 ILE A O 1
ATOM 1405 N N . TYR A 1 174 ? -14.413 6.166 -0.863 1.00 98.00 174 TYR A N 1
ATOM 1406 C CA . TYR A 1 174 ? -14.237 6.705 -2.217 1.00 98.00 174 TYR A CA 1
ATOM 1407 C C . TYR A 1 174 ? -15.353 6.277 -3.176 1.00 98.00 174 TYR A C 1
ATOM 1409 O O . TYR A 1 174 ? -15.726 7.027 -4.075 1.00 98.00 174 TYR A O 1
ATOM 1417 N N . LYS A 1 175 ? -15.942 5.101 -2.938 1.00 97.81 175 LYS A N 1
ATOM 1418 C CA . LYS A 1 175 ? -17.013 4.473 -3.728 1.00 97.81 175 LYS A CA 1
ATOM 1419 C C . LYS A 1 175 ? -16.632 4.277 -5.195 1.00 97.81 175 LYS A C 1
ATOM 1421 O O . LYS A 1 175 ? -17.468 4.444 -6.080 1.00 97.81 175 LYS A O 1
ATOM 1426 N N . VAL A 1 176 ? -15.381 3.895 -5.431 1.00 97.31 176 VAL A N 1
ATOM 1427 C CA . VAL A 1 176 ? -14.848 3.648 -6.775 1.00 97.31 176 VAL A CA 1
ATOM 1428 C C . VAL A 1 176 ? -14.833 2.157 -7.111 1.00 97.31 176 VAL A C 1
ATOM 1430 O O . VAL A 1 176 ? -14.896 1.288 -6.235 1.00 97.31 176 VAL A O 1
ATOM 1433 N N . GLU A 1 177 ? -14.769 1.865 -8.406 1.00 95.81 177 GLU A N 1
ATOM 1434 C CA . GLU A 1 177 ? -14.627 0.512 -8.945 1.00 95.81 177 GLU A CA 1
ATOM 1435 C C . GLU A 1 177 ? -13.174 0.224 -9.329 1.00 95.81 177 GLU A C 1
ATOM 1437 O O . GLU A 1 177 ? -12.382 1.151 -9.524 1.00 95.81 177 GLU A O 1
ATOM 1442 N N . ASN A 1 178 ? -12.835 -1.061 -9.451 1.00 95.81 178 ASN A N 1
ATOM 1443 C CA . ASN A 1 178 ? -11.512 -1.501 -9.874 1.00 95.81 178 ASN A CA 1
ATOM 1444 C C . ASN A 1 178 ? -11.251 -1.107 -11.343 1.00 95.81 178 ASN A C 1
ATOM 1446 O O . ASN A 1 178 ? -11.948 -1.596 -12.231 1.00 95.81 178 ASN A O 1
ATOM 1450 N N . PRO A 1 179 ? -10.239 -0.270 -11.638 1.00 96.00 179 PRO A N 1
ATOM 1451 C CA . PRO A 1 179 ? -9.929 0.127 -13.009 1.00 96.00 179 PRO A CA 1
ATOM 1452 C C . PRO A 1 179 ? -9.062 -0.893 -13.769 1.00 96.00 179 PRO A C 1
ATOM 1454 O O . PRO A 1 179 ? -8.803 -0.697 -14.957 1.00 96.00 179 PRO A O 1
ATOM 1457 N N . PHE A 1 180 ? -8.563 -1.944 -13.106 1.00 94.56 180 PHE A N 1
ATOM 1458 C CA . PHE A 1 180 ? -7.604 -2.895 -13.671 1.00 94.56 180 PHE A CA 1
ATOM 1459 C C . PHE A 1 180 ? -8.179 -4.315 -13.746 1.00 94.56 180 PHE A C 1
ATOM 1461 O O . PHE A 1 180 ? -8.134 -5.078 -12.782 1.00 94.56 180 PHE A O 1
ATOM 1468 N N . ASP A 1 181 ? -8.633 -4.691 -14.942 1.00 90.94 181 ASP A N 1
ATOM 1469 C CA . ASP A 1 181 ? -9.123 -6.032 -15.297 1.00 90.94 181 ASP A CA 1
ATOM 1470 C C . ASP A 1 181 ? -8.131 -7.154 -14.935 1.00 90.94 181 ASP A C 1
ATOM 1472 O O . ASP A 1 181 ? -8.495 -8.206 -14.411 1.00 90.94 181 ASP A O 1
ATOM 1476 N N . PHE A 1 182 ? -6.841 -6.919 -15.175 1.00 87.75 182 PHE A N 1
ATOM 1477 C CA . PHE A 1 182 ? -5.789 -7.898 -14.918 1.00 87.75 182 PHE A CA 1
ATOM 1478 C C . PHE A 1 182 ? -5.634 -8.221 -13.431 1.00 87.75 182 PHE A C 1
ATOM 1480 O O . PHE A 1 182 ? -5.240 -9.339 -13.114 1.00 87.75 182 PHE A O 1
ATOM 1487 N N . MET A 1 183 ? -5.994 -7.298 -12.532 1.00 86.38 183 MET A N 1
ATOM 1488 C CA . MET A 1 183 ? -5.953 -7.539 -11.087 1.00 86.38 183 MET A CA 1
ATOM 1489 C C . MET A 1 183 ? -7.029 -8.525 -10.617 1.00 86.38 183 MET A C 1
ATOM 1491 O O . MET A 1 183 ? -6.841 -9.169 -9.590 1.00 86.38 183 MET A O 1
ATOM 1495 N N . GLU A 1 184 ? -8.109 -8.715 -11.378 1.00 75.69 184 GLU A N 1
ATOM 1496 C CA . GLU A 1 184 ? -9.138 -9.726 -11.081 1.00 75.69 184 GLU A CA 1
ATOM 1497 C C . GLU A 1 184 ? -8.719 -11.114 -11.576 1.00 75.69 184 GLU A C 1
ATOM 1499 O O . GLU A 1 184 ? -8.913 -12.123 -10.895 1.00 75.69 184 GLU A O 1
ATOM 1504 N N . ASN A 1 185 ? -8.072 -11.162 -12.743 1.00 59.66 185 ASN A N 1
ATOM 1505 C CA . ASN A 1 185 ? -7.648 -12.408 -13.381 1.00 59.66 185 ASN A CA 1
ATOM 1506 C C . ASN A 1 185 ? -6.528 -13.129 -12.616 1.00 59.66 185 ASN A C 1
ATOM 1508 O O . ASN A 1 185 ? -6.448 -14.356 -12.640 1.00 59.66 185 ASN A O 1
ATOM 1512 N N . ILE A 1 186 ? -5.692 -12.396 -11.882 1.00 59.44 186 ILE A N 1
ATOM 1513 C CA . ILE A 1 186 ? -4.591 -12.985 -11.107 1.00 59.44 186 ILE A CA 1
ATOM 1514 C C . ILE A 1 186 ? -5.106 -13.870 -9.967 1.00 59.44 186 ILE A C 1
ATOM 1516 O O . ILE A 1 186 ? -4.535 -14.926 -9.702 1.00 59.44 186 ILE A O 1
ATOM 1520 N N . SER A 1 187 ? -6.229 -13.512 -9.337 1.00 49.06 187 SER A N 1
ATOM 1521 C CA . SER A 1 187 ? -6.867 -14.374 -8.332 1.00 49.06 187 SER A CA 1
ATOM 1522 C C . SER A 1 187 ? -7.434 -15.676 -8.924 1.00 49.06 187 SER A C 1
ATOM 1524 O O . SER A 1 187 ? -7.697 -16.624 -8.179 1.00 49.06 187 SER A O 1
ATOM 1526 N N . LEU A 1 188 ? -7.629 -15.743 -10.248 1.00 39.25 188 LEU A N 1
ATOM 1527 C CA . LEU A 1 188 ? -8.163 -16.908 -10.959 1.00 39.25 188 LEU A CA 1
ATOM 1528 C C . LEU A 1 188 ? -7.062 -17.849 -11.474 1.00 39.25 188 LEU A C 1
ATOM 1530 O O . LEU A 1 188 ? -7.260 -19.062 -11.452 1.00 39.25 188 LEU A O 1
ATOM 1534 N N . GLU A 1 189 ? -5.891 -17.340 -11.874 1.00 42.94 189 GLU A N 1
ATOM 1535 C CA . GLU A 1 189 ? -4.787 -18.170 -12.401 1.00 42.94 189 GLU A CA 1
ATOM 1536 C C . GLU A 1 189 ? -4.215 -19.161 -11.370 1.00 42.94 189 GLU A C 1
ATOM 1538 O O . GLU A 1 189 ? -3.778 -20.255 -11.740 1.00 42.94 189 GLU A O 1
ATOM 1543 N N . GLY A 1 190 ? -4.300 -18.845 -10.072 1.00 43.66 190 GLY A N 1
ATOM 1544 C CA . GLY A 1 190 ? -3.971 -19.768 -8.976 1.00 43.66 190 GLY A CA 1
ATOM 1545 C C . GLY A 1 190 ? -4.953 -20.940 -8.806 1.00 43.66 190 GLY A C 1
ATOM 1546 O O . GLY A 1 190 ? -4.675 -21.860 -8.041 1.00 43.66 190 GLY A O 1
ATOM 1547 N N . LYS A 1 191 ? -6.090 -20.931 -9.519 1.00 38.03 191 LYS A N 1
ATOM 1548 C CA . LYS A 1 191 ? -7.103 -22.005 -9.550 1.00 38.03 191 LYS A CA 1
ATOM 1549 C C . LYS A 1 191 ? -7.053 -22.828 -10.845 1.00 38.03 191 LYS A C 1
ATOM 1551 O O . LYS A 1 191 ? -8.058 -23.412 -11.245 1.00 38.03 191 LYS A O 1
ATOM 1556 N N . THR A 1 192 ? -5.913 -22.864 -11.529 1.00 35.06 192 THR A N 1
ATOM 1557 C CA . THR A 1 192 ? -5.714 -23.765 -12.673 1.00 35.06 192 THR A CA 1
ATOM 1558 C C . THR A 1 192 ? -5.443 -25.193 -12.193 1.00 35.06 192 THR A C 1
ATOM 1560 O O . THR A 1 192 ? -4.804 -25.412 -11.163 1.00 35.06 192 THR A O 1
ATOM 1563 N N . ASN A 1 193 ? -6.000 -26.176 -12.909 1.00 37.62 193 ASN A N 1
ATOM 1564 C CA . ASN A 1 193 ? -5.940 -27.590 -12.548 1.00 37.62 193 ASN A CA 1
ATOM 1565 C C . ASN A 1 193 ? -4.488 -28.046 -12.358 1.00 37.62 193 ASN A C 1
ATOM 1567 O O . ASN A 1 193 ? -3.637 -27.829 -13.220 1.00 37.62 193 ASN A O 1
ATOM 1571 N N . PHE A 1 194 ? -4.243 -28.767 -11.262 1.00 42.81 194 PHE A N 1
ATOM 1572 C CA . PHE A 1 194 ? -2.950 -29.320 -10.832 1.00 42.81 194 PHE A CA 1
ATOM 1573 C C . PHE A 1 194 ? -2.190 -30.118 -11.923 1.00 42.81 194 PHE A C 1
ATOM 1575 O O . PHE A 1 194 ? -1.000 -30.375 -11.790 1.00 42.81 194 PHE A O 1
ATOM 1582 N N . PHE A 1 195 ? -2.860 -30.494 -13.017 1.00 44.12 195 PHE A N 1
ATOM 1583 C CA . PHE A 1 195 ? -2.311 -31.261 -14.138 1.00 44.12 195 PHE A CA 1
ATOM 1584 C C . PHE A 1 195 ? -1.819 -30.423 -15.333 1.00 44.12 195 PHE A C 1
ATOM 1586 O O . PHE A 1 195 ? -1.134 -30.969 -16.195 1.00 44.12 195 PHE A O 1
ATOM 1593 N N . GLU A 1 196 ? -2.136 -29.126 -15.413 1.00 39.50 196 GLU A N 1
ATOM 1594 C CA . GLU A 1 196 ? -1.832 -28.302 -16.601 1.00 39.50 196 GLU A CA 1
ATOM 1595 C C . GLU A 1 196 ? -0.559 -27.454 -16.458 1.00 39.50 196 GLU A C 1
ATOM 1597 O O . GLU A 1 196 ? 0.024 -27.022 -17.455 1.00 39.50 196 GLU A O 1
ATOM 1602 N N . LYS A 1 197 ? -0.064 -27.247 -15.231 1.00 44.03 197 LYS A N 1
ATOM 1603 C CA . LYS A 1 197 ? 1.136 -26.439 -14.977 1.00 44.03 197 LYS A CA 1
ATOM 1604 C C . LYS A 1 197 ? 2.392 -27.319 -15.026 1.00 44.03 197 LYS A C 1
ATOM 1606 O O . LYS A 1 197 ? 2.535 -28.253 -14.241 1.00 44.03 197 LYS A O 1
ATOM 1611 N N . ARG A 1 198 ? 3.363 -27.000 -15.899 1.00 47.94 198 ARG A N 1
ATOM 1612 C CA . ARG A 1 198 ? 4.748 -27.484 -15.718 1.00 47.94 198 ARG A CA 1
ATOM 1613 C C . ARG A 1 198 ? 5.250 -26.911 -14.395 1.00 47.94 198 ARG A C 1
ATOM 1615 O O . ARG A 1 198 ? 5.354 -25.698 -14.244 1.00 47.94 198 ARG A O 1
ATOM 1622 N N . VAL A 1 199 ? 5.485 -27.791 -13.430 1.00 41.38 199 VAL A N 1
ATOM 1623 C CA . VAL A 1 199 ? 5.634 -27.437 -12.019 1.00 41.38 199 VAL A CA 1
ATOM 1624 C C . VAL A 1 199 ? 6.947 -26.686 -11.769 1.00 41.38 199 VAL A C 1
ATOM 1626 O O . VAL A 1 199 ? 7.991 -27.289 -11.528 1.00 41.38 199 VAL A O 1
ATOM 1629 N N . GLY A 1 200 ? 6.892 -25.352 -11.817 1.00 50.97 200 GLY A N 1
ATOM 1630 C CA . GLY A 1 200 ? 7.975 -24.470 -11.362 1.00 50.97 200 GLY A CA 1
ATOM 1631 C C . GLY A 1 200 ? 8.208 -24.542 -9.846 1.00 50.97 200 GLY A C 1
ATOM 1632 O O . GLY A 1 200 ? 9.290 -24.214 -9.378 1.00 50.97 200 GLY A O 1
ATOM 1633 N N . GLU A 1 201 ? 7.237 -25.059 -9.084 1.00 46.69 201 GLU A N 1
ATOM 1634 C CA . GLU A 1 201 ? 7.305 -25.211 -7.620 1.00 46.69 201 GLU A CA 1
ATOM 1635 C C . GLU A 1 201 ? 8.351 -26.246 -7.155 1.00 46.69 201 GLU A C 1
ATOM 1637 O O . GLU A 1 201 ? 8.748 -26.239 -5.994 1.00 46.69 201 GLU A O 1
ATOM 1642 N N . TYR A 1 202 ? 8.857 -27.097 -8.061 1.00 42.06 202 TYR A N 1
ATOM 1643 C CA . TYR A 1 202 ? 9.927 -28.069 -7.784 1.00 42.06 202 TYR A CA 1
ATOM 1644 C C . TYR A 1 202 ? 11.208 -27.831 -8.594 1.00 42.06 202 TYR A C 1
ATOM 1646 O O . TYR A 1 202 ? 12.075 -28.712 -8.639 1.00 42.06 202 TYR A O 1
ATOM 1654 N N . GLN A 1 203 ? 11.384 -26.666 -9.228 1.00 39.81 203 GLN A N 1
ATOM 1655 C CA . GLN A 1 203 ? 12.672 -26.356 -9.847 1.00 39.81 203 GLN A CA 1
ATOM 1656 C C . GLN A 1 203 ? 13.713 -26.048 -8.766 1.00 39.81 203 GLN A C 1
ATOM 1658 O O . GLN A 1 203 ? 13.936 -24.909 -8.369 1.00 39.81 203 GLN A O 1
ATOM 1663 N N . ARG A 1 204 ? 14.397 -27.101 -8.300 1.00 38.78 204 ARG A N 1
ATOM 1664 C CA . ARG A 1 204 ? 15.684 -26.952 -7.618 1.00 38.78 204 ARG A CA 1
ATOM 1665 C C . ARG A 1 204 ? 16.636 -26.218 -8.556 1.00 38.78 204 A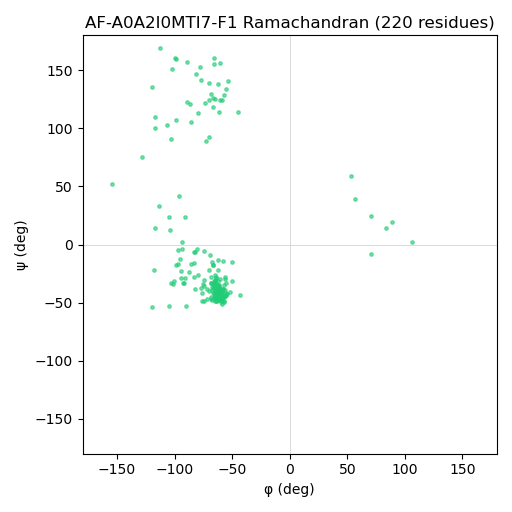RG A C 1
ATOM 1667 O O . ARG A 1 204 ? 16.833 -26.644 -9.698 1.00 38.78 204 ARG A O 1
ATOM 1674 N N . MET A 1 205 ? 17.248 -25.157 -8.039 1.00 38.25 205 MET A N 1
ATOM 1675 C CA . MET A 1 205 ? 18.375 -24.470 -8.664 1.00 38.25 205 MET A CA 1
ATOM 1676 C C . MET A 1 205 ? 19.387 -25.507 -9.181 1.00 38.25 205 MET A C 1
ATOM 1678 O O . MET A 1 205 ? 19.973 -26.249 -8.395 1.00 38.25 205 MET A O 1
ATOM 1682 N N . GLY A 1 206 ? 19.546 -25.586 -10.507 1.00 50.47 206 GLY A N 1
ATOM 1683 C CA . GLY A 1 206 ? 20.599 -26.369 -11.164 1.00 50.47 206 GLY A CA 1
ATOM 1684 C C . GLY A 1 206 ? 20.207 -27.679 -11.859 1.00 50.47 206 GLY A C 1
ATOM 1685 O O . GLY A 1 206 ? 21.105 -28.331 -12.381 1.00 50.47 206 GLY A O 1
ATOM 1686 N N . VAL A 1 207 ? 18.930 -28.092 -11.914 1.00 49.28 207 VAL A N 1
ATOM 1687 C CA . VAL A 1 207 ? 18.599 -29.438 -12.451 1.00 49.28 207 VAL A CA 1
ATOM 1688 C C . VAL A 1 207 ? 18.165 -29.488 -13.928 1.00 49.28 207 VAL A C 1
ATOM 1690 O O . VAL A 1 207 ? 18.273 -30.558 -14.512 1.00 49.28 207 VAL A O 1
ATOM 1693 N N . MET A 1 208 ? 17.772 -28.401 -14.611 1.00 41.66 208 MET A N 1
ATOM 1694 C CA . MET A 1 208 ? 17.448 -28.475 -16.060 1.00 41.66 208 MET A CA 1
ATOM 1695 C C . MET A 1 208 ? 17.615 -27.157 -16.842 1.00 41.66 208 MET A C 1
ATOM 1697 O O . MET A 1 208 ? 16.714 -26.753 -17.572 1.00 41.66 208 MET A O 1
ATOM 1701 N N . SER A 1 209 ? 18.763 -26.489 -16.749 1.00 41.03 209 SER A N 1
ATOM 1702 C CA . SER A 1 209 ? 19.079 -25.377 -17.661 1.00 41.03 209 SER A CA 1
ATOM 1703 C C . SER A 1 209 ? 19.996 -25.894 -18.767 1.00 41.03 209 SER A C 1
ATOM 1705 O O . SER A 1 209 ? 21.168 -26.175 -18.510 1.00 41.03 209 SER A O 1
ATOM 1707 N N . LYS A 1 210 ? 19.494 -26.059 -19.999 1.00 51.59 210 LYS A N 1
ATOM 1708 C CA . LYS A 1 210 ? 20.400 -26.243 -21.143 1.00 51.59 210 LYS A CA 1
ATOM 1709 C C . LYS A 1 210 ? 21.116 -24.906 -21.393 1.00 51.59 210 LYS A C 1
ATOM 1711 O O . LYS A 1 210 ? 20.453 -23.872 -21.340 1.00 51.59 210 LYS A O 1
ATOM 1716 N N . PRO A 1 211 ? 22.429 -24.889 -21.697 1.00 48.06 211 PRO A N 1
ATOM 1717 C CA . PRO A 1 211 ? 23.201 -23.648 -21.863 1.00 48.06 211 PRO A CA 1
ATOM 1718 C C . PRO A 1 211 ? 22.667 -22.701 -22.950 1.00 48.06 211 PRO A C 1
ATOM 1720 O O . PRO A 1 211 ? 23.067 -21.546 -23.010 1.00 48.06 211 PRO A O 1
ATOM 1723 N N . THR A 1 212 ? 21.780 -23.193 -23.816 1.00 48.47 212 THR A N 1
ATOM 1724 C CA . THR A 1 212 ? 21.202 -22.470 -24.949 1.00 48.47 212 THR A CA 1
ATOM 1725 C C . THR A 1 212 ? 20.006 -21.585 -24.595 1.00 48.47 212 THR A C 1
ATOM 1727 O O . THR A 1 212 ? 19.676 -20.721 -25.395 1.00 48.47 212 THR A O 1
ATOM 1730 N N . ASP A 1 213 ? 19.370 -21.750 -23.430 1.00 49.62 213 ASP A N 1
ATOM 1731 C CA . ASP A 1 213 ? 18.159 -20.975 -23.081 1.00 49.62 213 ASP A CA 1
ATOM 1732 C C . ASP A 1 213 ? 18.460 -19.570 -22.520 1.00 49.62 213 ASP A C 1
ATOM 1734 O O . ASP A 1 213 ? 17.549 -18.768 -22.344 1.00 49.62 213 ASP A O 1
ATOM 1738 N N . ASN A 1 214 ? 19.737 -19.239 -22.287 1.00 48.81 214 ASN A N 1
ATOM 1739 C CA . ASN A 1 214 ? 20.180 -17.945 -21.748 1.00 48.81 214 ASN A CA 1
ATOM 1740 C C . ASN A 1 214 ? 20.998 -17.115 -22.761 1.00 48.81 214 ASN A C 1
ATOM 1742 O O . ASN A 1 214 ? 21.916 -16.393 -22.368 1.00 48.81 214 ASN A O 1
ATOM 1746 N N . SER A 1 215 ? 20.711 -17.203 -24.064 1.00 44.28 215 SER A N 1
ATOM 1747 C CA . SER A 1 215 ? 21.331 -16.301 -25.044 1.00 44.28 215 SER A CA 1
ATOM 1748 C C . SER A 1 215 ? 20.537 -14.998 -25.161 1.00 44.28 215 SER A C 1
ATOM 1750 O O . SER A 1 215 ? 19.469 -14.957 -25.769 1.00 44.28 215 SER A O 1
ATOM 1752 N N . PHE A 1 216 ? 21.072 -13.920 -24.593 1.00 54.19 216 PHE A N 1
ATOM 1753 C CA . PHE A 1 216 ? 20.619 -12.557 -24.863 1.00 54.19 216 PHE A CA 1
ATOM 1754 C C . PHE A 1 216 ? 21.023 -12.163 -26.295 1.00 54.19 216 PHE A C 1
ATOM 1756 O O . PHE A 1 216 ? 22.202 -12.249 -26.637 1.00 54.19 216 PHE A O 1
ATOM 1763 N N . THR A 1 217 ? 20.065 -11.751 -27.130 1.00 60.81 217 THR A N 1
ATOM 1764 C CA . THR A 1 217 ? 20.313 -11.312 -28.518 1.00 60.81 217 THR A CA 1
ATOM 1765 C C . THR A 1 217 ? 19.849 -9.869 -28.682 1.00 60.81 217 THR A C 1
ATOM 1767 O O . THR A 1 217 ? 18.752 -9.538 -28.234 1.00 60.81 217 THR A O 1
ATOM 1770 N N . LEU A 1 218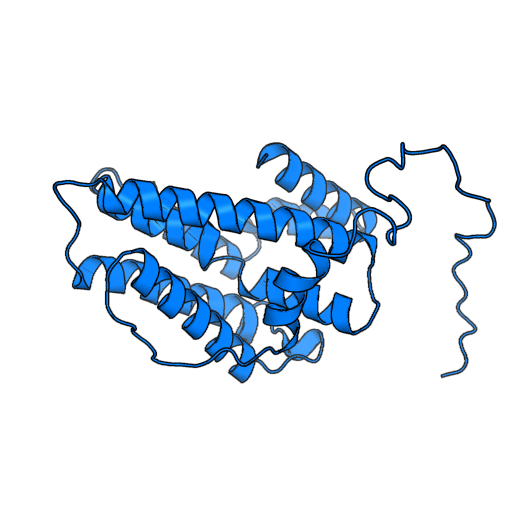 ? 20.656 -9.032 -29.336 1.00 52.44 218 LEU A N 1
ATOM 1771 C CA . LEU A 1 218 ? 20.322 -7.634 -29.639 1.00 52.44 218 LEU A CA 1
ATOM 1772 C C . LEU A 1 218 ? 19.682 -7.453 -31.029 1.00 52.44 218 LEU A C 1
ATOM 1774 O O . LEU A 1 218 ? 19.252 -6.350 -31.347 1.00 52.44 218 LEU A O 1
ATOM 1778 N N . ASP A 1 219 ? 19.572 -8.523 -31.820 1.00 49.19 219 ASP A N 1
ATOM 1779 C CA . ASP A 1 219 ? 19.094 -8.498 -33.210 1.00 49.19 219 ASP A CA 1
ATOM 1780 C C . ASP A 1 219 ? 17.600 -8.848 -33.329 1.00 49.19 219 ASP A C 1
ATOM 1782 O O . ASP A 1 219 ? 17.187 -9.601 -34.210 1.00 49.19 219 ASP A O 1
ATOM 1786 N N . ALA A 1 220 ? 16.765 -8.334 -32.425 1.00 50.66 220 ALA A N 1
ATOM 1787 C CA . ALA A 1 220 ? 15.324 -8.358 -32.654 1.00 50.66 220 ALA A CA 1
ATOM 1788 C C . ALA A 1 220 ? 14.977 -7.206 -33.609 1.00 50.66 220 ALA A C 1
ATOM 1790 O O . ALA A 1 220 ? 15.151 -6.041 -33.252 1.00 50.66 220 ALA A O 1
ATOM 1791 N N . GLU A 1 221 ? 14.528 -7.523 -34.827 1.00 44.75 221 GLU A N 1
ATOM 1792 C CA . GLU A 1 221 ? 13.998 -6.516 -35.754 1.00 44.75 221 GLU A CA 1
ATOM 1793 C C . GLU A 1 221 ? 12.805 -5.791 -35.098 1.00 44.75 221 GLU A C 1
ATOM 1795 O O . GLU A 1 221 ? 11.872 -6.434 -34.610 1.00 44.75 221 GLU A O 1
ATOM 1800 N N . PHE A 1 222 ? 12.900 -4.457 -35.033 1.00 43.47 222 PHE A N 1
ATOM 1801 C CA . PHE A 1 222 ? 11.918 -3.534 -34.450 1.00 43.47 222 PHE A CA 1
ATOM 1802 C C . PHE A 1 222 ? 10.717 -3.290 -35.366 1.00 43.47 222 PHE A C 1
ATOM 1804 O O . PHE A 1 222 ? 10.925 -3.190 -36.598 1.00 43.47 222 PHE A O 1
#

Organism: Columba livia (NCBI:txid8932)

Foldseek 3Di:
DVVVLVVLVLVVLVVPPPDPVVSVLVVVCCPNPVLNVLLVVLLCVQQVDPPHDPQSNLLLQLCCLQQVCQLVLVLLLVCVVVVPDVSSVVSSLVSNVVSVVSSLVSLVVLVPDPDHDDPVSSCVSLVSSLVSRLCCCCPRVDSVVVPDDSVLSSLQSLQSSQVSCVSNVHHRDPPGDRPDPSVVCSVVVVVPDPPPDPDPVPPDPPDDDDPPVPDDDPPDDD

Secondary structure (DSSP, 8-state):
-HHHHHHHHHHHHHHH---HHHHHHHHTHHHH-HHHHHHHHHHIIIII-TT--HHHHHHHHHHHHHTTTHHHHHHHHHHHHTT--HHHHHHHHHHHHHHHHHHHHHHHHHHT-SSPPPHHHHHHHHHHHHHHHHHIIIIIS-GGGGT--HHHHHHHHHHHHHHHHHHTT---SS-PPP--HHHHHHHHHTTS-TTTS--GGG--TTSS--TTTT---S----

pLDDT: mean 85.78, std 18.55, range [35.06, 98.5]

Mean predicted aligned error: 8.91 Å

Nearest PDB structures (foldseek):
  3olj-assembly1_D  TM=9.850E-01  e=3.229E-20  Homo sapiens
  3vpo-assembly1_B  TM=9.867E-01  e=5.365E-20  Homo sapiens
  3vpn-assembly1_B  TM=9.880E-01  e=2.826E-19  Homo sapiens
  4djn-assembly1_B  TM=9.706E-01  e=8.168E-19  Homo sapiens
  2vux-assembly1_A  TM=9.686E-01  e=2.361E-18  Homo sapiens

Solvent-accessible surface area (backbone atoms only — not comparable to full-atom values): 12903 Å² total; per-residue (Å²): 108,68,72,57,53,54,49,52,52,50,50,51,48,59,72,73,43,80,52,67,67,62,42,52,49,59,74,41,27,62,82,70,31,72,66,48,27,53,54,52,53,51,46,41,62,40,64,60,35,89,82,52,49,70,49,50,27,38,54,44,48,24,38,52,44,48,47,45,60,45,61,56,53,52,57,43,48,53,36,42,78,70,76,39,61,65,70,60,36,52,52,48,53,55,51,56,53,50,30,48,51,53,20,51,49,30,32,53,56,55,71,72,46,86,77,64,66,54,72,69,58,52,48,50,55,50,53,53,52,46,53,54,45,40,44,38,39,52,67,75,54,36,41,50,82,80,74,43,59,46,68,51,51,42,41,35,48,42,22,47,46,26,52,51,31,43,64,67,72,45,75,61,81,71,79,56,64,78,72,52,73,69,71,61,51,57,74,49,64,81,70,58,61,89,86,77,60,83,68,69,91,69,64,58,92,85,78,82,78,63,86,74,81,76,72,88,74,90,83,69,87,128

=== Feature glossary ===
Legend for the data blocks above and below:

— What the protein is —

The amino-acid sequence is the protein's primary structure: the linear order of residues from the N-terminus to the C-terminus, written in one-letter code. Everything else here — the 3D coordinates, the secondary structure, the domain annotations — is ultimately a consequence of this string.

Database cross-references. InterPro integrates a dozen domain/family signature databases into unified entries with residue-range hits. GO terms attach function/process/location labels with evidence code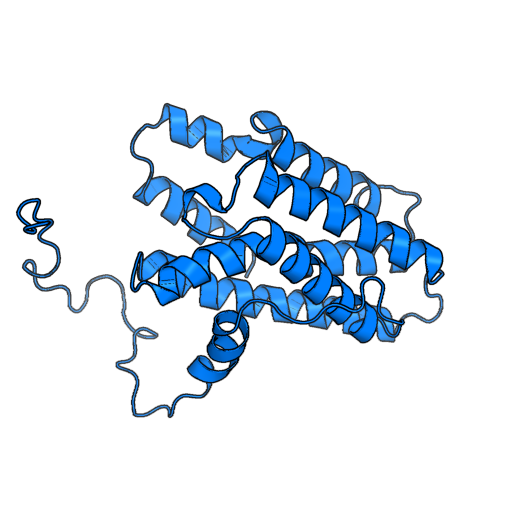s. CATH codes position the fold in a four-level structural taxonomy. Organism is the NCBI-taxonomy species name.

— Where its atoms are —

The mmCIF block holds the 3D Cartesian coordinates of each backbone atom (N, Cα, C, O) in ångströms. mmCIF is the PDB's canonical archive format — a tagged-loop text representation of the atomic model.

The six renders are orthographic views along the three Cartesian axes in both directions. Representation (cartoon, sticks, or surface) and color scheme (sequence-rainbow or by-chain) vary across proteins so the training set covers all the common visualization conventions.

— Local backbone conformation —

Secondary structure is the local, repeating backbone conformation. DSSP classifies it into eight states by reading t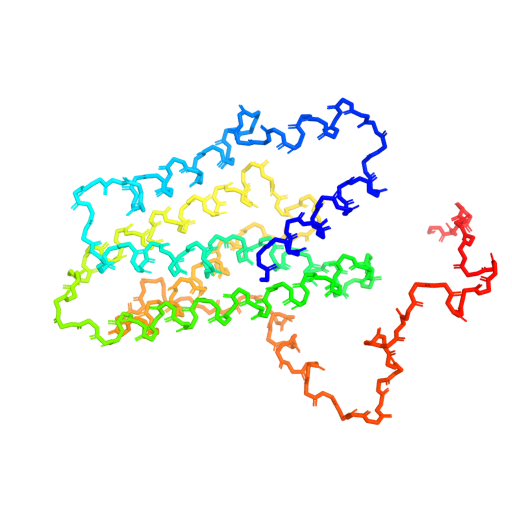he hydrogen-bond network: three helix types (H, G, I), two β types (E, B), two non-regular types (T, S), and unstructured coil (-).

SS3 is a coarse helix/strand/coil call (letters a/b/c) made by the P-SEA algorithm from inter-Cα distances and dihedrals. It is less detailed than DSSP but needs only Cα positions.

Backbone dihedral angles. Every residue except chain termini has a φ (preceding-C → N → Cα → C) and a ψ (N → Cα → C → next-N). They are reported in degrees following the IUPAC sign convention. Secondary structure is essentially a statement about which (φ, ψ) basin each residue occupies.

— Global shape and packing —

The geometric summary reports three shape descriptors. Rg (radius of gyration) measures how spread out the Cα atoms are about their centre of mass; compact globular proteins have small Rg, elongated or unfolded ones large. Cα contacts (<8 Å, |i−j|>4) count long-range residue pairs in spatial proximity — high for tightly packed folds, near zero for rods or random coil. The bounding-box extents give the protein's footprint along x, y, z in Å.

Solvent accessibility: the surface area of each residue that a 1.4 Å water probe can touch, in Å². When only backbone atoms are present the absolute values are lower than full-atom SASA (side chains contribute most of the area) and are flagged as backbone-only.

Plot images: a contact map (which residues are close in 3D, as an N×N binary image), a Ramachandran scatter (backbone torsion angles, revealing secondary-structure composition at a glance), and — for AlphaFold structures — a PAE heatmap (pairwise prediction confidence).

— Structural neighborhood —

Foldseek's 3Di representation compresses backbone geometry into a per-residue letter drawn from a learned twenty-state alphabet. It captures the tertiary interaction pattern around each residue — which residues are packed against it in space, regardless of where they are in sequence.

Structural nearest neighbors (via Foldseek easy-search vs the PDB). Reported per hit: target PDB id, E-value, and alignment TM-score. A TM-score above ~0.5 is the conventional threshold for 'same fold'.

— Confidence and disorder —

pLDDT (predicted Local Distance Difference Test) is AlphaFold's per-residue confidence score, ranging from 0 to 100. Values above 90 indicate high confidence (typically well-packed cores); 70–90 is confident; 50–70 low confidence; below 50 usually means the region is disordered or the prediction is unreliable there. AlphaFold stores pLDDT in the mmCIF B-factor column.

For experimental (PDB) structures, the B-factor (temperature factor) quantifies the positional spread of each atom in the crystal — a combination of thermal vibration and static disorder — in units of Å². High B-factors mark flexible loops or poorly resolved regions; low B-factors mark the rigid, well-ordered core.

Predicted Aligned Error (PAE) is an AlphaFold confidence matrix: entry (i, j) is the expected error in the position of residue j, in ångströms, when the prediction is superimposed on the true structure at residue i. Low PAE within a block of residues means that block is internally rigid and well-predicted; high PAE between two blocks means their relative placement is uncertain even if each block individually is confident.